Protein AF-A0A1Y2FC91-F1 (afdb_monomer_lite)

InterPro domains:
  IPR007533 Cytochrome c oxidase assembly protein CtaG/Cox11 [MF_00155] (1-177)
  IPR007533 Cytochrome c oxidase assembly protein CtaG/Cox11 [PF04442] (18-171)
  IPR007533 Cytochrome c oxidase assembly protein CtaG/Cox11 [PIRSF005413] (5-182)
  IPR023471 Cytochrome c oxidase assembly protein CtaG/Cox11, domain superfamily [G3DSA:2.60.370.10] (48-184)
  IPR023471 Cytochrome c oxidase assembly protein CtaG/Cox11, domain superfamily [SSF110111] (53-174)

Foldseek 3Di:
DVVVVVVVVVVVVCVVVVVVVVVVVCLCPVPPLRANPDPVLPDLVQLDFDDCVQWPKAKEAEAEAEDPVAQKDKAWPDGIDIGGRSHKDKTKIKIWRAAQAKFKKAKDKGKPPSVQSHQKDFPDDPHGDTDIDGHGDMDMDMTMIGGGSCCSVDPVSPPRRYMYMYMYMDTFDADPVRHTPPPDDDDPD

Structure (mmCIF, N/CA/C/O backbone):
data_AF-A0A1Y2FC91-F1
#
_entry.id   AF-A0A1Y2FC91-F1
#
loop_
_atom_site.group_PDB
_atom_site.id
_atom_site.type_symbol
_atom_site.label_atom_id
_atom_site.label_alt_id
_atom_site.label_comp_id
_atom_site.label_asym_id
_atom_site.label_entity_id
_atom_site.label_seq_id
_atom_site.pdbx_PDB_ins_code
_atom_site.Cartn_x
_atom_site.Cartn_y
_atom_site.Cartn_z
_atom_site.occupancy
_atom_site.B_iso_or_equiv
_atom_site.auth_seq_id
_atom_site.auth_comp_id
_atom_site.auth_asym_id
_atom_site.auth_atom_id
_atom_site.pdbx_PDB_model_num
ATOM 1 N N . MET A 1 1 ? -20.341 46.648 -23.276 1.00 61.53 1 MET A N 1
ATOM 2 C CA . MET A 1 1 ? -19.274 45.617 -23.318 1.00 61.53 1 MET A CA 1
ATOM 3 C C . MET A 1 1 ? -18.736 45.252 -21.931 1.00 61.53 1 MET A C 1
ATOM 5 O O . MET A 1 1 ? -18.643 44.064 -21.655 1.00 61.53 1 MET A O 1
ATOM 9 N N . ALA A 1 2 ? -18.484 46.212 -21.029 1.00 68.88 2 ALA A N 1
ATOM 10 C CA . ALA A 1 2 ? -17.893 45.967 -19.700 1.00 68.88 2 ALA A CA 1
ATOM 11 C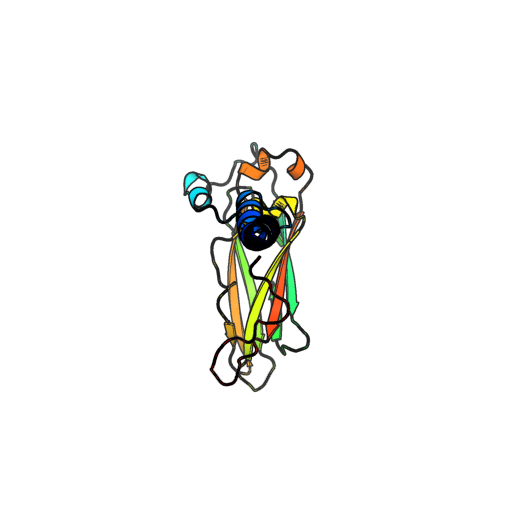 C . ALA A 1 2 ? -18.598 44.899 -18.827 1.00 68.88 2 ALA A C 1
ATOM 13 O O . ALA A 1 2 ? -17.933 44.037 -18.267 1.00 68.88 2 ALA A O 1
ATOM 14 N N . ARG A 1 3 ? -19.940 44.881 -18.768 1.00 73.00 3 ARG A N 1
ATOM 15 C CA . ARG A 1 3 ? -20.698 43.866 -17.999 1.00 73.00 3 ARG A CA 1
ATOM 16 C C . ARG A 1 3 ? -20.488 42.428 -18.487 1.00 73.00 3 ARG A C 1
ATOM 18 O O . ARG A 1 3 ? -20.422 41.519 -17.672 1.00 73.00 3 ARG A O 1
ATOM 25 N N . LYS A 1 4 ? -20.375 42.220 -19.805 1.00 75.00 4 LYS A N 1
ATOM 26 C CA . LYS A 1 4 ? -20.148 40.885 -20.386 1.00 75.00 4 LYS A CA 1
ATOM 27 C C . LYS A 1 4 ? -18.708 40.420 -20.160 1.00 75.00 4 LYS A C 1
ATOM 29 O O . LYS A 1 4 ? -18.497 39.255 -19.855 1.00 75.00 4 LYS A O 1
ATOM 34 N N . ALA A 1 5 ? -17.743 41.339 -20.239 1.00 78.81 5 ALA A N 1
ATOM 35 C CA . ALA A 1 5 ? -16.346 41.051 -19.925 1.00 78.81 5 ALA A CA 1
ATOM 36 C C . ALA A 1 5 ? -16.153 40.680 -18.443 1.00 78.81 5 ALA A C 1
ATOM 38 O O . ALA A 1 5 ? -15.493 39.691 -18.150 1.00 78.81 5 ALA A O 1
ATOM 39 N N . ALA A 1 6 ? -16.794 41.401 -17.516 1.00 83.06 6 ALA A N 1
ATOM 40 C CA . ALA A 1 6 ? -16.750 41.077 -16.088 1.00 83.06 6 ALA A CA 1
ATOM 41 C C . ALA A 1 6 ? -17.365 39.701 -15.771 1.00 83.06 6 ALA A C 1
ATOM 43 O O . ALA A 1 6 ? -16.802 38.948 -14.982 1.00 83.06 6 ALA A O 1
ATOM 44 N N . LEU A 1 7 ? -18.479 39.349 -16.423 1.00 88.12 7 LEU A N 1
ATOM 45 C CA . LEU A 1 7 ? -19.099 38.026 -16.292 1.00 88.12 7 LEU A CA 1
ATOM 46 C C . LEU A 1 7 ? -18.173 36.911 -16.789 1.00 88.12 7 LEU A C 1
ATOM 48 O O . LEU A 1 7 ? -17.986 35.931 -16.079 1.00 88.12 7 LEU A O 1
ATOM 52 N N . LEU A 1 8 ? -17.551 37.093 -17.958 1.00 87.25 8 LEU A N 1
ATOM 53 C CA . LEU A 1 8 ? -16.619 36.119 -18.533 1.00 87.25 8 LEU A CA 1
ATOM 54 C C . LEU A 1 8 ? -15.385 35.914 -17.648 1.00 87.25 8 LEU A C 1
ATOM 56 O O . LEU A 1 8 ? -15.018 34.774 -17.365 1.00 87.25 8 LEU A O 1
ATOM 60 N N . ILE A 1 9 ? -14.782 37.006 -17.167 1.00 87.31 9 ILE A N 1
ATOM 61 C CA . ILE A 1 9 ? -13.626 36.959 -16.262 1.00 87.31 9 ILE A CA 1
ATOM 62 C C . ILE A 1 9 ? -14.013 36.298 -14.932 1.00 87.31 9 ILE A C 1
ATOM 64 O O . ILE A 1 9 ? -13.257 35.474 -14.424 1.00 87.31 9 ILE A O 1
ATOM 68 N N . GLY A 1 10 ? -15.203 36.592 -14.399 1.00 87.31 10 GLY A N 1
ATOM 69 C CA . GLY A 1 10 ? -15.717 35.966 -13.180 1.00 87.31 10 GLY A CA 1
ATOM 70 C C . GLY A 1 10 ? -15.908 34.455 -13.323 1.00 87.31 10 GLY A C 1
ATOM 71 O O . GLY A 1 10 ? -15.443 33.696 -12.475 1.00 87.31 10 GLY A O 1
ATOM 72 N N . THR A 1 11 ? -16.522 33.996 -14.418 1.00 88.44 11 THR A N 1
ATOM 73 C CA . THR A 1 11 ? -16.702 32.557 -14.674 1.00 88.44 11 THR A CA 1
ATOM 74 C C . THR A 1 11 ? -15.377 31.834 -14.915 1.00 88.44 11 THR A C 1
ATOM 76 O O . THR A 1 11 ? -15.183 30.739 -14.392 1.00 88.44 11 THR A O 1
ATOM 79 N N . LEU A 1 12 ? -14.434 32.459 -15.631 1.00 87.31 12 LEU A N 1
ATOM 80 C CA . LEU A 1 12 ? -13.095 31.901 -15.850 1.00 87.31 12 LEU A CA 1
ATOM 81 C C . LEU A 1 12 ? -12.314 31.800 -14.534 1.00 87.31 12 LEU A C 1
ATOM 83 O O . LEU A 1 12 ? -11.776 30.738 -14.224 1.00 87.31 12 LEU A O 1
ATOM 87 N N . GLY A 1 13 ? -12.332 32.856 -13.717 1.00 87.56 13 GLY A N 1
ATOM 88 C CA . GLY A 1 13 ? -11.703 32.857 -12.396 1.00 87.56 13 GLY A CA 1
ATOM 89 C C . GLY A 1 13 ? -12.287 31.793 -11.464 1.00 87.56 13 GLY A C 1
ATOM 90 O O . GLY A 1 13 ? -11.539 31.066 -10.816 1.00 87.56 13 GLY A O 1
ATOM 91 N N . MET A 1 14 ? -13.614 31.634 -11.451 1.00 88.62 14 MET A N 1
ATOM 92 C CA . MET A 1 14 ? -14.283 30.623 -10.628 1.00 88.62 14 MET A CA 1
ATOM 93 C C . MET A 1 14 ? -13.979 29.195 -11.104 1.00 88.62 14 MET A C 1
ATOM 95 O O . MET A 1 14 ? -13.721 28.325 -10.277 1.00 88.62 14 MET A O 1
ATOM 99 N N . SER A 1 15 ? -13.928 28.955 -12.418 1.00 87.25 15 SER A N 1
ATOM 100 C CA . SER A 1 15 ? -13.570 27.638 -12.965 1.00 87.25 15 SER A CA 1
ATOM 101 C C . SER A 1 15 ? -12.124 27.237 -12.648 1.00 87.25 15 SER A C 1
ATOM 103 O O . SER A 1 15 ? -11.867 26.087 -12.297 1.00 87.25 15 SER A O 1
ATOM 105 N N . TYR A 1 16 ? -11.192 28.196 -12.671 1.00 88.00 16 TYR A N 1
ATOM 106 C CA . TYR A 1 16 ? -9.798 27.959 -12.299 1.00 88.00 16 TYR A CA 1
ATOM 107 C C . TYR A 1 16 ? -9.630 27.731 -10.788 1.00 88.00 16 TYR A C 1
ATOM 109 O O . TYR A 1 16 ? -8.833 26.891 -10.375 1.00 88.00 16 TYR A O 1
ATOM 117 N N . ALA A 1 17 ? -10.409 28.431 -9.955 1.00 87.44 17 ALA A N 1
ATOM 118 C CA . ALA A 1 17 ? -10.372 28.298 -8.497 1.00 87.44 17 ALA A CA 1
ATOM 119 C C . ALA A 1 17 ? -11.097 27.048 -7.959 1.00 87.44 17 ALA A C 1
ATOM 121 O O . ALA A 1 17 ? -10.755 26.561 -6.880 1.00 87.44 17 ALA A O 1
ATOM 122 N N . ALA A 1 18 ? -12.064 26.496 -8.697 1.00 88.75 18 ALA A N 1
ATOM 123 C CA . ALA A 1 18 ? -12.808 25.305 -8.284 1.00 88.75 18 ALA A CA 1
ATOM 124 C C . ALA A 1 18 ? -11.897 24.081 -8.106 1.00 88.75 18 ALA A C 1
ATOM 126 O O . ALA A 1 18 ? -12.052 23.317 -7.155 1.00 88.75 18 ALA A O 1
ATOM 127 N N . VAL A 1 19 ? -10.902 23.928 -8.984 1.00 84.38 19 VAL A N 1
ATOM 128 C CA . VAL A 1 19 ? -9.958 22.806 -8.954 1.00 84.38 19 VAL A CA 1
ATOM 129 C C . VAL A 1 19 ? -9.143 22.763 -7.648 1.00 84.38 19 VAL A C 1
ATOM 131 O O . VAL A 1 19 ? -9.252 21.766 -6.938 1.00 84.38 19 VAL A O 1
ATOM 134 N N . PRO A 1 20 ? -8.352 23.786 -7.259 1.00 82.62 20 PRO A N 1
ATOM 135 C CA . PRO A 1 20 ? -7.584 23.746 -6.011 1.00 82.62 20 PRO A CA 1
ATOM 136 C C . PRO A 1 20 ? -8.472 23.660 -4.763 1.00 82.62 20 PRO A C 1
ATOM 138 O O . PRO A 1 20 ? -8.085 23.012 -3.793 1.00 82.62 20 PRO A O 1
ATOM 141 N N . MET A 1 21 ? -9.673 24.244 -4.793 1.00 84.31 21 MET A N 1
ATOM 142 C CA . MET A 1 21 ? -10.615 24.173 -3.674 1.00 84.31 21 MET A CA 1
ATOM 143 C C . MET A 1 21 ? -11.168 22.750 -3.484 1.00 84.31 21 MET A C 1
ATOM 145 O O . MET A 1 21 ? -11.191 22.245 -2.363 1.00 84.31 21 MET A O 1
ATOM 149 N N . TYR A 1 22 ? -11.516 22.059 -4.575 1.00 78.69 22 TYR A N 1
ATOM 150 C CA . TYR A 1 22 ? -11.914 20.649 -4.536 1.00 78.69 22 TYR A CA 1
ATOM 151 C C . TYR A 1 22 ? -10.768 19.743 -4.062 1.00 78.69 22 TYR A C 1
ATOM 153 O O . TYR A 1 22 ? -10.986 18.839 -3.259 1.00 78.69 22 TYR A O 1
ATOM 161 N N . LYS A 1 23 ? -9.525 20.021 -4.484 1.00 71.50 23 LYS A N 1
ATOM 162 C CA . LYS A 1 23 ? -8.335 19.291 -4.004 1.00 71.50 23 LYS A CA 1
ATOM 163 C C . LYS A 1 23 ? -8.127 19.438 -2.503 1.00 71.50 23 LYS A C 1
ATOM 165 O O . LYS A 1 23 ? -7.846 18.449 -1.834 1.00 71.50 23 LYS A O 1
ATOM 170 N N . ALA A 1 24 ? -8.242 20.660 -1.986 1.00 79.19 24 ALA A N 1
ATOM 171 C CA . ALA A 1 24 ? -8.109 20.922 -0.559 1.00 79.19 24 ALA A CA 1
ATOM 172 C C . ALA A 1 24 ? -9.177 20.162 0.233 1.00 79.19 24 ALA A C 1
ATOM 174 O O . ALA A 1 24 ? -8.858 19.539 1.237 1.00 79.19 24 ALA A O 1
ATOM 175 N N . TYR A 1 25 ? -10.412 20.135 -0.272 1.00 78.31 25 TYR A N 1
ATOM 176 C CA . TYR A 1 25 ? -11.496 19.362 0.325 1.00 78.31 25 TYR A CA 1
ATOM 177 C C . TYR A 1 25 ? -11.233 17.847 0.303 1.00 78.31 25 TYR A C 1
ATOM 179 O O . TYR A 1 25 ? -11.407 17.186 1.323 1.00 78.31 25 TYR A O 1
ATOM 187 N N . CYS A 1 26 ? -10.771 17.278 -0.817 1.00 73.94 26 CYS A N 1
ATOM 188 C CA . CYS A 1 26 ? -10.508 15.834 -0.907 1.00 73.94 26 CYS A CA 1
ATOM 189 C C . CYS A 1 26 ? -9.346 15.399 -0.007 1.00 73.94 26 CYS A C 1
ATOM 191 O O . CYS A 1 26 ? -9.437 14.366 0.646 1.00 73.94 26 CYS A O 1
ATOM 193 N N . ARG A 1 27 ? -8.285 16.212 0.091 1.00 68.06 27 ARG A N 1
ATOM 194 C CA . ARG A 1 27 ? -7.129 15.921 0.955 1.00 68.06 27 ARG A CA 1
ATOM 195 C C . ARG A 1 27 ? -7.457 15.977 2.442 1.00 68.06 27 ARG A C 1
ATOM 197 O O . ARG A 1 27 ? -6.839 15.247 3.203 1.00 68.06 27 ARG A O 1
ATOM 204 N N . THR A 1 28 ? -8.390 16.829 2.864 1.00 71.69 28 THR A N 1
ATOM 205 C CA . THR A 1 28 ? -8.781 16.931 4.280 1.00 71.69 28 THR A CA 1
ATOM 206 C C . THR A 1 28 ? -9.825 15.895 4.675 1.00 71.69 28 THR A C 1
ATOM 208 O O . THR A 1 28 ? -9.792 15.390 5.792 1.00 71.69 28 THR A O 1
ATOM 211 N N . THR A 1 29 ? -10.753 15.565 3.774 1.00 69.69 29 THR A N 1
ATOM 212 C CA . THR A 1 29 ? -11.881 14.662 4.070 1.00 69.69 29 THR A CA 1
ATOM 213 C C . THR A 1 29 ? -11.635 13.205 3.689 1.00 69.69 29 THR A C 1
ATOM 215 O O . THR A 1 29 ? -12.353 12.327 4.159 1.00 69.69 29 THR A O 1
ATOM 218 N N . GLY A 1 30 ? -10.655 12.936 2.826 1.00 66.00 30 GLY A N 1
ATOM 219 C CA . GLY A 1 30 ? -10.412 11.611 2.258 1.00 66.00 30 GLY A CA 1
ATOM 220 C C . GLY A 1 30 ? -11.469 11.159 1.243 1.00 66.00 30 GLY A C 1
ATOM 221 O O . GLY A 1 30 ? -11.637 9.965 0.985 1.00 66.00 30 GLY A O 1
ATOM 222 N N . PHE A 1 31 ? -12.226 12.105 0.680 1.00 69.56 31 PHE A N 1
ATOM 223 C CA . PHE A 1 31 ? -13.271 11.830 -0.302 1.00 69.56 31 PHE A CA 1
ATOM 224 C C . PHE A 1 31 ? -12.685 11.196 -1.575 1.00 69.56 31 PHE A C 1
ATOM 226 O O . PHE A 1 31 ? -11.764 11.744 -2.178 1.00 69.56 31 PHE A O 1
ATOM 233 N N . GLY A 1 32 ? -13.230 10.047 -1.990 1.00 65.31 32 GLY A N 1
ATOM 234 C CA . GLY A 1 32 ? -12.767 9.308 -3.173 1.00 65.31 32 GLY A CA 1
ATOM 235 C C . GLY A 1 32 ? -11.569 8.379 -2.940 1.00 65.31 32 GLY A C 1
ATOM 236 O O . GLY A 1 32 ? -10.984 7.915 -3.912 1.00 65.31 32 GLY A O 1
ATOM 237 N N . GLY A 1 33 ? -11.201 8.103 -1.683 1.00 54.47 33 GLY A N 1
ATOM 238 C CA . GLY A 1 33 ? -10.117 7.171 -1.347 1.00 54.47 33 GLY A CA 1
ATOM 239 C C . GLY A 1 33 ? -8.721 7.804 -1.285 1.00 54.47 33 GLY A C 1
ATOM 240 O O . GLY A 1 33 ? -7.752 7.092 -1.028 1.00 54.47 33 GLY A O 1
ATOM 241 N N . THR A 1 34 ? -8.602 9.125 -1.473 1.00 63.00 34 THR A N 1
ATOM 242 C CA . THR A 1 34 ? -7.348 9.866 -1.260 1.00 63.00 34 THR A CA 1
ATOM 243 C C . THR A 1 34 ? -6.984 9.862 0.235 1.00 63.00 34 THR A C 1
ATOM 245 O O . THR A 1 34 ? -7.787 10.314 1.049 1.00 63.00 34 THR A O 1
ATOM 248 N N . PRO A 1 35 ? -5.794 9.388 0.644 1.00 54.03 35 PRO A N 1
ATOM 249 C CA . PRO A 1 35 ? -5.383 9.395 2.047 1.00 54.03 35 PRO A CA 1
ATOM 250 C C . PRO A 1 35 ? -5.216 10.821 2.587 1.00 54.03 35 PRO A C 1
ATOM 252 O O . PRO A 1 35 ? -4.655 11.692 1.918 1.00 54.03 35 PRO A O 1
ATOM 255 N N . VAL A 1 36 ? -5.664 11.055 3.820 1.00 60.84 36 VAL A N 1
ATOM 256 C CA . VAL A 1 36 ? -5.506 12.348 4.496 1.00 60.84 36 VAL A CA 1
ATOM 257 C C . VAL A 1 36 ? -4.043 12.514 4.913 1.00 60.84 36 VAL A C 1
ATOM 259 O O . VAL A 1 36 ? -3.547 11.779 5.763 1.00 60.84 36 VAL A O 1
ATOM 262 N N . THR A 1 37 ? -3.335 13.479 4.326 1.00 56.34 37 THR A N 1
ATOM 263 C CA . THR A 1 37 ? -1.921 13.767 4.629 1.00 56.34 37 THR A CA 1
ATOM 264 C C . THR A 1 37 ? -1.792 14.729 5.811 1.00 56.34 37 THR A C 1
ATOM 266 O O . THR A 1 37 ? -1.254 15.827 5.656 1.00 56.34 37 THR A O 1
ATOM 269 N N . ASP A 1 38 ? -2.340 14.360 6.968 1.00 58.12 38 ASP A N 1
ATOM 270 C CA . ASP A 1 38 ? -2.229 15.172 8.183 1.00 58.12 38 ASP A CA 1
ATOM 271 C C . ASP A 1 38 ? -1.010 14.742 9.007 1.00 58.12 38 ASP A C 1
ATOM 273 O O . ASP A 1 38 ? -0.883 13.577 9.391 1.00 58.12 38 ASP A O 1
ATOM 277 N N . ALA A 1 39 ? -0.090 15.673 9.261 1.00 54.31 39 ALA A N 1
ATOM 278 C CA . ALA A 1 39 ? 1.160 15.394 9.969 1.00 54.31 39 ALA A CA 1
ATOM 279 C C . ALA A 1 39 ? 0.933 15.060 11.457 1.00 54.31 39 ALA A C 1
ATOM 281 O O . ALA A 1 39 ? 1.761 14.385 12.067 1.00 54.31 39 ALA A O 1
ATOM 282 N N . GLU A 1 40 ? -0.204 15.469 12.031 1.00 53.53 40 GLU A N 1
ATOM 283 C CA . GLU A 1 40 ? -0.564 15.206 13.433 1.00 53.53 40 GLU A CA 1
ATOM 284 C C . GLU A 1 40 ? -0.901 13.729 13.716 1.00 53.53 40 GLU A C 1
ATOM 286 O O . GLU A 1 40 ? -0.839 13.284 14.866 1.00 53.53 40 GLU A O 1
ATOM 291 N N . ARG A 1 41 ? -1.177 12.925 12.677 1.00 51.28 41 ARG A N 1
ATOM 292 C CA . ARG A 1 41 ? -1.404 11.476 12.819 1.00 51.28 41 ARG A CA 1
ATOM 293 C C . ARG A 1 41 ? -0.134 10.661 13.072 1.00 51.28 41 ARG A C 1
ATOM 295 O O . ARG A 1 41 ? -0.233 9.514 13.497 1.00 51.28 41 ARG A O 1
ATOM 302 N N . PHE A 1 42 ? 1.052 11.232 12.859 1.00 51.75 42 PHE A N 1
ATOM 303 C CA . PHE A 1 42 ? 2.339 10.565 13.102 1.00 51.75 42 PHE A CA 1
ATOM 304 C C . PHE A 1 42 ? 2.907 10.868 14.500 1.00 51.75 42 PHE A C 1
ATOM 306 O O . PHE A 1 42 ? 4.118 11.012 14.671 1.00 51.75 42 PHE A O 1
ATOM 313 N N . THR A 1 43 ? 2.044 10.995 15.509 1.00 57.62 43 THR A N 1
ATOM 314 C CA . THR A 1 43 ? 2.455 11.207 16.903 1.00 57.62 43 THR A CA 1
ATOM 315 C C . THR A 1 43 ? 2.714 9.868 17.614 1.00 57.62 43 THR A C 1
ATOM 317 O O . THR A 1 43 ? 1.985 8.901 17.376 1.00 57.62 43 THR A O 1
ATOM 320 N N . PRO A 1 44 ? 3.731 9.772 18.496 1.00 54.06 44 PRO A N 1
ATOM 321 C CA . PRO A 1 44 ? 4.063 8.530 19.208 1.00 54.06 44 PRO A CA 1
ATOM 322 C C . PRO A 1 44 ? 2.891 7.931 19.997 1.00 54.06 44 PRO A C 1
ATOM 324 O O . PRO A 1 44 ? 2.776 6.713 20.093 1.00 54.06 44 PRO A O 1
ATOM 327 N N .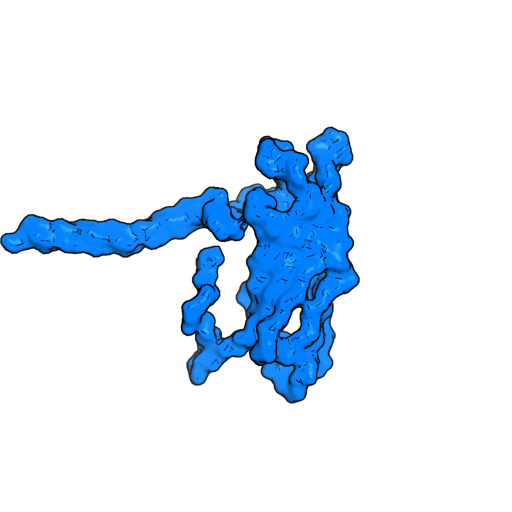 ASP A 1 45 ? 1.991 8.780 20.499 1.00 59.22 45 ASP A N 1
ATOM 328 C CA . ASP A 1 45 ? 0.816 8.380 21.281 1.00 59.22 45 ASP A CA 1
ATOM 329 C C . ASP A 1 45 ? -0.224 7.593 20.466 1.00 59.22 45 ASP A C 1
ATOM 331 O O . ASP A 1 45 ? -1.072 6.919 21.045 1.00 59.22 45 ASP A O 1
ATOM 335 N N . ARG A 1 46 ? -0.168 7.662 19.128 1.00 56.44 46 ARG A N 1
ATOM 336 C CA . ARG A 1 46 ? -1.038 6.897 18.217 1.00 56.44 46 ARG A CA 1
ATOM 337 C C . ARG A 1 46 ? -0.402 5.606 17.696 1.00 56.44 46 ARG A C 1
ATOM 339 O O . ARG A 1 46 ? -1.083 4.815 17.049 1.00 56.44 46 ARG A O 1
ATOM 346 N N . MET A 1 47 ? 0.881 5.381 17.988 1.00 56.09 47 MET A N 1
ATOM 347 C CA . MET A 1 47 ? 1.634 4.167 17.631 1.00 56.09 47 MET A CA 1
ATOM 348 C C . MET A 1 47 ? 1.731 3.172 18.800 1.00 56.09 47 MET A C 1
ATOM 350 O O . MET A 1 47 ? 2.658 2.363 18.877 1.00 56.09 47 MET A O 1
ATOM 354 N N . THR A 1 48 ? 0.790 3.244 19.736 1.00 61.41 48 THR A N 1
ATOM 355 C CA . THR A 1 48 ? 0.608 2.284 20.823 1.00 61.41 48 THR A CA 1
ATOM 356 C C . THR A 1 48 ? -0.594 1.408 20.516 1.00 61.41 48 THR A C 1
ATOM 358 O O . THR A 1 48 ? -1.706 1.893 20.316 1.00 61.41 48 THR A O 1
ATOM 361 N N . ALA A 1 49 ? -0.373 0.093 20.490 1.00 60.19 49 ALA A N 1
ATOM 362 C CA . ALA A 1 49 ? -1.445 -0.866 20.277 1.00 60.19 49 ALA A CA 1
ATOM 363 C C . ALA A 1 49 ? -2.529 -0.704 21.353 1.00 60.19 49 ALA A C 1
ATOM 365 O O . ALA A 1 49 ? -2.236 -0.736 22.554 1.00 60.19 49 ALA A O 1
ATOM 366 N N . LEU A 1 50 ? -3.782 -0.560 20.920 1.00 70.81 50 LEU A N 1
ATOM 367 C CA . LEU A 1 50 ? -4.927 -0.650 21.818 1.00 70.81 50 LEU A CA 1
ATOM 368 C C . LEU A 1 50 ? -4.993 -2.059 22.419 1.00 70.81 50 LEU A C 1
ATOM 370 O O . LEU A 1 50 ? -4.632 -3.045 21.776 1.00 70.81 50 LEU A O 1
ATOM 374 N N . SER A 1 51 ? -5.471 -2.174 23.659 1.00 68.88 51 SER A N 1
ATOM 375 C CA . SER A 1 51 ? -5.680 -3.494 24.261 1.00 68.88 51 SER A CA 1
ATOM 376 C C . SER A 1 51 ? -6.790 -4.265 23.532 1.00 68.88 51 SER A C 1
ATOM 378 O O . SER A 1 51 ? -7.711 -3.670 22.971 1.00 68.88 51 SER A O 1
ATOM 380 N N . GLU A 1 52 ? -6.768 -5.601 23.598 1.00 66.62 52 GLU A N 1
ATOM 381 C CA . GLU A 1 52 ? -7.812 -6.455 22.993 1.00 66.62 52 GLU A CA 1
ATOM 382 C C . GLU A 1 52 ? -9.226 -6.196 23.554 1.00 66.62 52 GLU A C 1
ATOM 384 O O . GLU A 1 52 ? -10.221 -6.593 22.955 1.00 66.62 52 GLU A O 1
ATOM 389 N N . GLN A 1 53 ? -9.332 -5.523 24.704 1.00 65.31 53 GLN A N 1
ATOM 390 C CA . GLN A 1 53 ? -10.605 -5.094 25.291 1.00 65.31 53 GLN A CA 1
ATOM 391 C C . GLN A 1 53 ? -11.149 -3.811 24.647 1.00 65.31 53 GLN A C 1
ATOM 393 O O . GLN A 1 53 ? -12.348 -3.554 24.710 1.00 65.31 53 GLN A O 1
ATOM 398 N N . GLN A 1 54 ? -10.269 -2.999 24.057 1.00 71.88 54 GLN A N 1
ATOM 399 C CA . GLN A 1 54 ? -10.594 -1.707 23.454 1.00 71.88 54 GLN A CA 1
ATOM 400 C C . GLN A 1 54 ? -10.815 -1.814 21.945 1.00 71.88 54 GLN A C 1
ATOM 402 O O . GLN A 1 54 ? -11.547 -1.003 21.388 1.00 71.88 54 GLN A O 1
ATOM 407 N N . ALA A 1 55 ? -10.207 -2.798 21.280 1.00 77.19 55 ALA A N 1
ATOM 408 C CA . ALA A 1 55 ? -10.263 -2.916 19.832 1.00 77.19 55 ALA A CA 1
ATOM 409 C C . ALA A 1 55 ? -10.256 -4.369 19.351 1.00 77.19 55 ALA A C 1
ATOM 411 O O . ALA A 1 55 ? -9.605 -5.240 19.928 1.00 77.19 55 ALA A O 1
ATOM 412 N N . LYS A 1 56 ? -10.943 -4.617 18.231 1.00 85.38 56 LYS A N 1
ATOM 413 C CA . LYS A 1 56 ? -10.873 -5.897 17.521 1.00 85.38 56 LYS A CA 1
ATOM 414 C C . LYS A 1 56 ? -9.615 -5.964 16.656 1.00 85.38 56 LYS A C 1
ATOM 416 O O . LYS A 1 56 ? -9.168 -4.964 16.098 1.00 85.38 56 LYS A O 1
ATOM 421 N N . ARG A 1 57 ? -9.083 -7.173 16.497 1.00 88.00 57 ARG A N 1
ATOM 422 C CA . ARG A 1 57 ? -8.015 -7.463 15.538 1.00 88.00 57 ARG A CA 1
ATOM 423 C C . ARG A 1 57 ? -8.527 -7.304 14.106 1.00 88.00 57 ARG A C 1
ATOM 425 O O . ARG A 1 57 ? -9.538 -7.904 13.750 1.00 88.00 57 ARG A O 1
ATOM 432 N N . ILE A 1 58 ? -7.797 -6.557 13.285 1.00 90.62 58 ILE A N 1
ATOM 433 C CA . ILE A 1 58 ? -8.105 -6.347 11.870 1.00 90.62 58 ILE A CA 1
ATOM 434 C C . ILE A 1 58 ? -7.142 -7.181 11.029 1.00 90.62 58 ILE A C 1
ATOM 436 O O . ILE A 1 58 ? -5.927 -7.182 11.243 1.00 90.62 58 ILE A O 1
ATOM 440 N N . ARG A 1 59 ? -7.688 -7.910 10.057 1.00 93.88 59 ARG A N 1
ATOM 441 C CA . ARG A 1 59 ? -6.905 -8.685 9.100 1.00 93.88 59 ARG A CA 1
ATOM 442 C C . ARG A 1 59 ? -6.523 -7.807 7.921 1.00 93.88 59 ARG A C 1
ATOM 444 O O . ARG A 1 59 ? -7.392 -7.295 7.225 1.00 93.88 59 ARG A O 1
ATOM 451 N N . VAL A 1 60 ? -5.231 -7.705 7.650 1.00 92.50 60 VAL A N 1
ATOM 452 C CA . VAL A 1 60 ? -4.695 -7.032 6.469 1.00 92.50 60 VAL A CA 1
ATOM 453 C C . VAL A 1 60 ? -4.229 -8.088 5.476 1.00 92.50 60 VAL A C 1
ATOM 455 O O . VAL A 1 60 ? -3.372 -8.907 5.801 1.00 92.50 60 VAL A O 1
ATOM 458 N N . THR A 1 61 ? -4.814 -8.097 4.281 1.00 93.75 61 THR A N 1
ATOM 459 C CA . THR A 1 61 ? -4.432 -8.970 3.163 1.00 93.75 61 THR A CA 1
ATOM 460 C C . THR A 1 61 ? -3.608 -8.189 2.157 1.00 93.75 61 THR A C 1
ATOM 462 O O . THR A 1 61 ? -3.922 -7.042 1.847 1.00 93.75 61 THR A O 1
ATOM 465 N N . PHE A 1 62 ? -2.572 -8.826 1.630 1.00 92.56 62 PHE A N 1
ATOM 466 C CA . PHE A 1 62 ? -1.644 -8.226 0.685 1.00 92.56 62 PHE A CA 1
ATOM 467 C C . PHE A 1 62 ? -1.837 -8.827 -0.695 1.00 92.56 62 PHE A C 1
ATOM 469 O O . PHE A 1 62 ? -1.789 -10.049 -0.865 1.00 92.56 62 PHE A O 1
ATOM 476 N N . THR A 1 63 ? -2.033 -7.968 -1.687 1.00 92.12 63 THR A N 1
ATOM 477 C CA . THR A 1 63 ? -2.113 -8.379 -3.087 1.00 92.12 63 THR A CA 1
ATOM 478 C C . THR A 1 63 ? -1.108 -7.593 -3.916 1.00 92.12 63 THR A C 1
ATOM 480 O O . THR A 1 63 ? -0.744 -6.457 -3.603 1.00 92.12 63 THR A O 1
ATOM 483 N N . SER A 1 64 ? -0.628 -8.231 -4.977 1.00 90.44 64 SER A N 1
ATOM 484 C CA . SER A 1 64 ? 0.323 -7.642 -5.905 1.00 90.44 64 SER A CA 1
ATOM 485 C C . SER A 1 64 ? -0.121 -7.861 -7.341 1.00 90.44 64 SER A C 1
ATOM 487 O O . SER A 1 64 ? -0.616 -8.928 -7.706 1.00 90.44 64 SER A O 1
ATOM 489 N N . GLN A 1 65 ? 0.087 -6.839 -8.158 1.00 90.25 65 GLN A N 1
ATOM 490 C CA . GLN A 1 65 ? -0.137 -6.848 -9.592 1.00 90.25 65 GLN A CA 1
ATOM 491 C C . GLN A 1 65 ? 1.039 -6.160 -10.289 1.00 90.25 65 GLN A C 1
ATOM 493 O O . GLN A 1 65 ? 1.695 -5.273 -9.739 1.00 90.25 65 GLN A O 1
ATOM 498 N N . VAL A 1 66 ? 1.312 -6.585 -11.516 1.00 89.38 66 VAL A N 1
ATOM 499 C CA . VAL A 1 66 ? 2.309 -5.983 -12.404 1.00 89.38 66 VAL A CA 1
ATOM 500 C C . VAL A 1 66 ? 1.648 -5.751 -13.753 1.00 89.38 66 VAL A C 1
ATOM 502 O O . VAL A 1 66 ? 0.850 -6.573 -14.197 1.00 89.38 66 VAL A O 1
ATOM 505 N N . SER A 1 67 ? 1.948 -4.629 -14.401 1.00 86.88 67 SER A N 1
ATOM 506 C CA . SER A 1 67 ? 1.490 -4.390 -15.770 1.00 86.88 67 SER A CA 1
ATOM 507 C C . SER A 1 67 ? 2.189 -5.345 -16.742 1.00 86.88 67 SER A C 1
ATOM 509 O O . SER A 1 67 ? 3.389 -5.564 -16.598 1.00 86.88 67 SER A O 1
ATOM 511 N N . ASP A 1 68 ? 1.509 -5.793 -17.799 1.00 82.06 68 ASP A N 1
ATOM 512 C CA . ASP A 1 68 ? 2.103 -6.673 -18.826 1.00 82.06 68 ASP A CA 1
ATOM 513 C C . ASP A 1 68 ? 3.335 -6.059 -19.516 1.00 82.06 68 ASP A C 1
ATOM 515 O O . ASP A 1 68 ? 4.219 -6.757 -20.008 1.00 82.06 68 ASP A O 1
ATOM 519 N N . SER A 1 69 ? 3.422 -4.726 -19.533 1.00 81.44 69 SER A N 1
ATOM 520 C CA . SER A 1 69 ? 4.569 -3.988 -20.075 1.00 81.44 69 SER A CA 1
ATOM 521 C C . SER A 1 69 ? 5.835 -4.064 -19.208 1.00 81.44 69 SER A C 1
ATOM 523 O O . SER A 1 69 ? 6.906 -3.628 -19.640 1.00 81.44 69 SER A O 1
ATOM 525 N N . LEU A 1 70 ? 5.715 -4.595 -17.989 1.00 83.19 70 LEU A N 1
ATOM 526 C CA . LEU A 1 70 ? 6.769 -4.711 -16.998 1.00 83.19 70 LEU A CA 1
ATOM 527 C C . LEU A 1 70 ? 7.073 -6.194 -16.764 1.00 83.19 70 LEU A C 1
ATOM 529 O O . LEU A 1 70 ? 6.287 -6.910 -16.152 1.00 83.19 70 LEU A O 1
ATOM 533 N N . GLN A 1 71 ? 8.238 -6.655 -17.222 1.00 88.12 71 GLN A N 1
ATOM 534 C CA . GLN A 1 71 ? 8.676 -8.050 -17.074 1.00 88.12 71 GLN A CA 1
ATOM 535 C C . GLN A 1 71 ? 9.206 -8.333 -15.663 1.00 88.12 71 GLN A C 1
ATOM 537 O O . GLN A 1 71 ? 10.329 -8.802 -15.477 1.00 88.12 71 GLN A O 1
ATOM 542 N N . TRP A 1 72 ? 8.421 -7.984 -14.651 1.00 90.81 72 TRP A N 1
ATOM 543 C CA . TRP A 1 72 ? 8.752 -8.207 -13.254 1.00 90.81 72 TRP A CA 1
ATOM 544 C C . TRP A 1 72 ? 7.861 -9.281 -12.660 1.00 90.81 72 TRP A C 1
ATOM 546 O O . TRP A 1 72 ? 6.685 -9.405 -12.990 1.00 90.81 72 TRP A O 1
ATOM 556 N N . LYS A 1 73 ? 8.418 -10.027 -11.715 1.00 92.00 73 LYS A N 1
ATOM 557 C CA . LYS A 1 73 ? 7.648 -10.848 -10.793 1.00 92.00 73 LYS A CA 1
ATOM 558 C C . LYS A 1 73 ? 7.582 -10.115 -9.465 1.00 92.00 73 LYS A C 1
ATOM 560 O O . LYS A 1 73 ? 8.608 -9.945 -8.819 1.00 92.00 73 LYS A O 1
ATOM 565 N N . PHE A 1 74 ? 6.387 -9.693 -9.071 1.00 91.25 74 PHE A N 1
ATOM 566 C CA . PHE A 1 74 ? 6.164 -9.001 -7.807 1.00 91.25 74 PHE A CA 1
ATOM 567 C C . PHE A 1 74 ? 5.162 -9.783 -6.964 1.00 91.25 74 PHE A C 1
ATOM 569 O O . PHE A 1 74 ? 4.008 -9.960 -7.364 1.00 91.25 74 PHE A O 1
ATOM 576 N N . THR A 1 75 ? 5.603 -10.292 -5.816 1.00 92.75 75 THR A N 1
ATOM 577 C CA . THR A 1 75 ? 4.784 -11.158 -4.957 1.00 92.75 75 THR A CA 1
ATOM 578 C C . THR A 1 75 ? 4.945 -10.807 -3.484 1.00 92.75 75 THR A C 1
ATOM 580 O O . THR A 1 75 ? 6.079 -10.623 -3.039 1.00 92.75 75 THR A O 1
ATOM 583 N N . PRO A 1 76 ? 3.854 -10.767 -2.700 1.00 92.44 76 PRO A N 1
ATOM 584 C CA . PRO A 1 76 ? 3.961 -10.639 -1.257 1.00 92.44 76 PRO A CA 1
ATOM 585 C C . PRO A 1 76 ? 4.570 -11.915 -0.664 1.00 92.44 76 PRO A C 1
ATOM 587 O O . PRO A 1 76 ? 4.182 -13.025 -1.033 1.00 92.44 76 PRO A O 1
ATOM 590 N N . GLN A 1 77 ? 5.488 -11.761 0.289 1.00 91.69 77 GLN A N 1
ATOM 591 C CA . GLN A 1 77 ? 6.030 -12.880 1.069 1.00 91.69 77 GLN A CA 1
ATOM 592 C C . GLN A 1 77 ? 4.979 -13.441 2.038 1.00 91.69 77 GLN A C 1
ATOM 594 O O . GLN A 1 77 ? 4.907 -14.642 2.288 1.00 91.69 77 GLN A O 1
ATOM 599 N N . GLN A 1 78 ? 4.115 -12.566 2.555 1.00 91.75 78 GLN A N 1
ATOM 600 C CA . GLN A 1 78 ? 3.037 -12.902 3.479 1.00 91.75 78 GLN A CA 1
ATOM 601 C C . GLN A 1 78 ? 1.700 -12.528 2.844 1.00 91.75 78 GLN A C 1
ATOM 603 O O . GLN A 1 78 ? 1.517 -11.397 2.413 1.00 91.75 78 GLN A O 1
ATOM 608 N N . ARG A 1 79 ? 0.739 -13.456 2.796 1.00 91.00 79 ARG A N 1
ATOM 609 C CA . ARG A 1 79 ? -0.588 -13.169 2.213 1.00 91.00 79 ARG A CA 1
ATOM 610 C C . ARG A 1 79 ? -1.476 -12.334 3.124 1.00 91.00 79 ARG A C 1
ATOM 612 O O . ARG A 1 79 ? -2.291 -11.562 2.634 1.00 91.00 79 ARG A O 1
ATOM 619 N N . GLN A 1 80 ? -1.347 -12.522 4.432 1.00 93.25 80 GLN A N 1
ATOM 620 C CA . GLN A 1 80 ? -2.161 -11.833 5.420 1.00 93.25 80 GLN A CA 1
ATOM 621 C C . GLN A 1 80 ? -1.400 -11.669 6.730 1.00 93.25 80 GLN A C 1
ATOM 623 O O . GLN A 1 80 ? -0.620 -12.543 7.112 1.00 93.25 80 GLN A O 1
ATOM 628 N N . VAL A 1 81 ? -1.693 -10.588 7.438 1.00 93.00 81 VAL A N 1
ATOM 629 C CA . VAL A 1 81 ? -1.292 -10.355 8.827 1.00 93.00 81 VAL A CA 1
ATOM 630 C C . VAL A 1 81 ? -2.500 -9.867 9.608 1.00 93.00 81 VAL A C 1
ATOM 632 O O . VAL A 1 81 ? -3.459 -9.355 9.036 1.00 93.00 81 VAL A O 1
ATOM 635 N N . THR A 1 82 ? -2.502 -10.087 10.915 1.00 93.06 82 THR A N 1
ATOM 636 C CA . THR A 1 82 ? -3.583 -9.628 11.788 1.00 93.06 82 THR A CA 1
ATOM 637 C C . THR A 1 82 ? -2.976 -8.723 12.838 1.00 93.06 82 THR A C 1
ATOM 639 O O . THR A 1 82 ? -2.053 -9.150 13.523 1.00 93.06 82 THR A O 1
ATOM 642 N N . VAL A 1 83 ? -3.482 -7.498 12.929 1.00 91.44 83 VAL A N 1
ATOM 643 C CA . VAL A 1 83 ? -2.920 -6.433 13.765 1.00 91.44 83 VAL A CA 1
ATOM 644 C C . VAL A 1 83 ? -4.029 -5.766 14.567 1.00 91.44 83 VAL A C 1
ATOM 646 O O . VAL A 1 83 ? -5.189 -5.737 14.141 1.00 91.44 83 VAL A O 1
ATOM 649 N N . LEU A 1 84 ? -3.691 -5.249 15.738 1.00 90.56 84 LEU A N 1
ATOM 650 C CA . LEU A 1 84 ? -4.561 -4.361 16.498 1.00 90.56 84 LEU A CA 1
ATOM 651 C C . LEU A 1 84 ? -4.425 -2.918 15.985 1.00 90.56 84 LEU A C 1
ATOM 653 O O . LEU A 1 84 ? -3.361 -2.525 15.508 1.00 90.56 84 LEU A O 1
ATOM 657 N N . PRO A 1 85 ? -5.475 -2.090 16.080 1.00 89.00 85 PRO A N 1
ATOM 658 C CA . PRO A 1 85 ? -5.322 -0.654 15.878 1.00 89.00 85 PRO A CA 1
ATOM 659 C C . PRO A 1 85 ? -4.260 -0.070 16.826 1.00 89.00 85 PRO A C 1
ATOM 661 O O . PRO A 1 85 ? -4.205 -0.424 18.005 1.00 89.00 85 PRO A O 1
ATOM 664 N N . GLY A 1 86 ? -3.388 0.780 16.287 1.00 83.94 86 GLY A N 1
ATOM 665 C CA . GLY A 1 86 ? -2.187 1.315 16.933 1.00 83.94 86 GLY A CA 1
ATOM 666 C C . GLY A 1 86 ? -0.970 0.378 16.904 1.00 83.94 86 GLY A C 1
ATOM 667 O O . GLY A 1 86 ? 0.141 0.811 17.203 1.00 83.94 86 GLY A O 1
ATOM 668 N N . GLU A 1 87 ? -1.136 -0.896 16.525 1.00 85.94 87 GLU A N 1
ATOM 669 C CA . GLU A 1 87 ? -0.029 -1.844 16.370 1.00 85.94 87 GLU A CA 1
ATOM 670 C C . GLU A 1 87 ? 0.707 -1.588 15.052 1.00 85.94 87 GLU A C 1
ATOM 672 O O . GLU A 1 87 ? 0.113 -1.535 13.970 1.00 85.94 87 GLU A O 1
ATOM 677 N N . THR A 1 88 ? 2.025 -1.436 15.144 1.00 86.06 88 THR A N 1
ATOM 678 C CA . THR A 1 88 ? 2.880 -1.281 13.970 1.00 86.06 88 THR A CA 1
ATOM 679 C C . THR A 1 88 ? 3.258 -2.646 13.409 1.00 86.06 88 THR A C 1
ATOM 681 O O . THR A 1 88 ? 3.634 -3.557 14.145 1.00 86.06 88 THR A O 1
ATOM 684 N N . ALA A 1 89 ? 3.171 -2.795 12.089 1.00 88.00 89 ALA A N 1
ATOM 685 C CA . ALA A 1 89 ? 3.485 -4.037 11.401 1.00 88.00 89 ALA A CA 1
ATOM 686 C C . ALA A 1 89 ? 4.371 -3.809 10.178 1.00 88.00 89 ALA A C 1
ATOM 688 O O . ALA A 1 89 ? 4.342 -2.767 9.518 1.00 88.00 89 ALA A O 1
ATOM 689 N N . LEU A 1 90 ? 5.163 -4.836 9.876 1.00 88.56 90 LEU A N 1
ATOM 690 C CA . LEU A 1 90 ? 6.069 -4.880 8.741 1.00 88.56 90 LEU A CA 1
ATOM 691 C C . LEU A 1 90 ? 5.693 -6.065 7.853 1.00 88.56 90 LEU A C 1
ATOM 693 O O . LEU A 1 90 ? 5.651 -7.202 8.320 1.00 88.56 90 LEU A O 1
ATOM 697 N N . ALA A 1 91 ? 5.441 -5.794 6.577 1.00 88.88 91 ALA A N 1
ATOM 698 C CA . ALA A 1 91 ? 5.226 -6.808 5.553 1.00 88.88 91 ALA A CA 1
ATOM 699 C C . ALA A 1 91 ? 6.312 -6.702 4.481 1.00 88.88 91 ALA A C 1
ATOM 701 O O . ALA A 1 91 ? 6.815 -5.615 4.209 1.00 88.88 91 ALA A O 1
ATOM 702 N N . PHE A 1 92 ? 6.658 -7.819 3.848 1.00 89.69 92 PHE A N 1
ATOM 703 C CA . PHE A 1 92 ? 7.668 -7.854 2.791 1.00 89.69 92 PHE A CA 1
ATOM 704 C C . PHE A 1 92 ? 7.051 -8.260 1.458 1.00 89.69 92 PHE A C 1
ATOM 706 O O . PHE A 1 92 ? 6.234 -9.183 1.385 1.00 89.69 92 PHE A O 1
ATOM 713 N N . TYR A 1 93 ? 7.493 -7.597 0.398 1.00 89.62 93 TYR A N 1
ATOM 714 C CA . TYR A 1 93 ? 7.256 -8.016 -0.974 1.00 89.62 93 TYR A CA 1
ATOM 715 C C . TYR A 1 93 ? 8.580 -8.323 -1.651 1.00 89.62 93 TYR A C 1
ATOM 717 O O . TYR A 1 93 ? 9.570 -7.652 -1.394 1.00 89.62 93 TYR A O 1
ATOM 725 N N . THR A 1 94 ? 8.581 -9.283 -2.562 1.00 91.38 94 THR A N 1
ATOM 726 C CA . THR A 1 94 ? 9.750 -9.588 -3.384 1.00 91.38 94 THR A CA 1
ATOM 727 C C . THR A 1 94 ? 9.472 -9.173 -4.813 1.00 91.38 94 THR A C 1
ATOM 729 O O . THR A 1 94 ? 8.453 -9.566 -5.391 1.00 91.38 94 THR A O 1
ATOM 732 N N . ALA A 1 95 ? 10.383 -8.380 -5.368 1.00 91.44 95 ALA A N 1
ATOM 733 C CA . ALA A 1 95 ? 10.387 -7.960 -6.757 1.00 91.44 95 ALA A CA 1
ATOM 734 C C . ALA A 1 95 ? 11.590 -8.585 -7.470 1.00 91.44 95 ALA A C 1
ATOM 736 O O . ALA A 1 95 ? 12.723 -8.434 -7.021 1.00 91.44 95 ALA A O 1
ATOM 737 N N . THR A 1 96 ? 11.349 -9.259 -8.592 1.00 92.94 96 THR A N 1
ATOM 738 C CA . THR A 1 96 ? 12.394 -9.813 -9.460 1.00 92.94 96 THR A CA 1
ATOM 739 C C . THR A 1 96 ? 12.241 -9.257 -10.865 1.00 92.94 96 THR A C 1
ATOM 741 O O . THR A 1 96 ? 11.183 -9.427 -11.477 1.00 92.94 96 THR A O 1
ATOM 744 N N . ASN A 1 97 ? 13.297 -8.657 -11.412 1.00 93.44 97 ASN A N 1
ATOM 745 C CA . ASN A 1 97 ? 13.353 -8.299 -12.824 1.00 93.44 97 ASN A CA 1
ATOM 746 C C . ASN A 1 97 ? 13.684 -9.548 -13.652 1.00 93.44 97 ASN A C 1
ATOM 748 O O . ASN A 1 97 ? 14.750 -10.132 -13.506 1.00 93.44 97 ASN A O 1
ATOM 752 N N . LEU A 1 98 ? 12.767 -9.983 -14.516 1.00 92.12 98 LEU A N 1
ATOM 753 C CA . LEU A 1 98 ? 12.964 -11.164 -15.360 1.00 92.12 98 LEU A CA 1
ATOM 754 C C . LEU A 1 98 ? 13.622 -10.833 -16.703 1.00 92.12 98 LEU A C 1
ATOM 756 O O . LEU A 1 98 ? 14.002 -11.753 -17.426 1.00 92.12 98 LEU A O 1
ATOM 760 N N . SER A 1 99 ? 13.775 -9.555 -17.043 1.00 90.38 99 SER A N 1
ATOM 761 C CA . SER A 1 99 ? 14.394 -9.122 -18.296 1.00 90.38 99 SER A CA 1
ATOM 762 C C . SER A 1 99 ? 15.925 -9.095 -18.219 1.00 90.38 99 SER A C 1
ATOM 764 O O . SER A 1 99 ? 16.517 -9.257 -17.14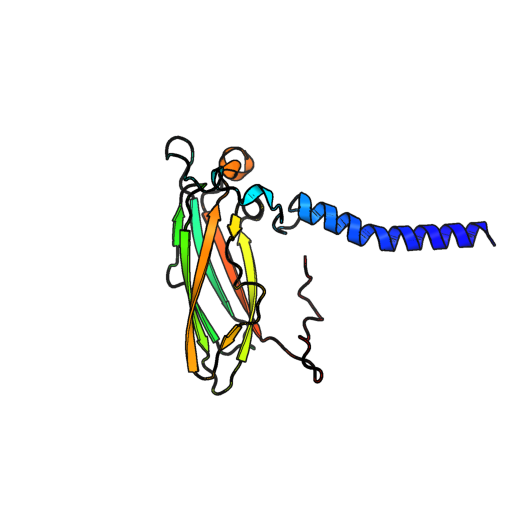8 1.00 90.38 99 SER A O 1
ATOM 766 N N . ASP A 1 100 ? 16.555 -8.911 -19.378 1.00 91.56 100 ASP A N 1
ATOM 767 C CA . ASP A 1 100 ? 18.007 -8.748 -19.526 1.00 91.56 100 ASP A CA 1
ATOM 768 C C . ASP A 1 100 ? 18.436 -7.267 -19.514 1.00 91.56 100 ASP A C 1
ATOM 770 O O . ASP A 1 100 ? 19.604 -6.955 -19.730 1.00 91.56 100 ASP A O 1
ATOM 774 N N . GLU A 1 101 ? 17.497 -6.355 -19.250 1.00 88.31 101 GLU A N 1
ATOM 775 C CA . GLU A 1 101 ? 17.726 -4.913 -19.204 1.00 88.31 101 GLU A CA 1
ATOM 776 C C . GLU A 1 101 ? 17.366 -4.348 -17.828 1.00 88.31 101 GLU A C 1
ATOM 778 O O . GLU A 1 101 ? 16.523 -4.881 -17.098 1.00 88.31 101 GLU A O 1
ATOM 783 N N . ASP A 1 102 ? 17.981 -3.222 -17.487 1.00 87.62 102 ASP A N 1
ATOM 784 C CA . ASP A 1 102 ? 17.588 -2.450 -16.319 1.00 87.62 102 ASP A CA 1
ATOM 785 C C . ASP A 1 102 ? 16.224 -1.809 -16.578 1.00 87.62 102 ASP A C 1
ATOM 787 O O . ASP A 1 102 ? 16.027 -1.096 -17.566 1.00 87.62 102 ASP A O 1
ATOM 791 N N . ILE A 1 103 ? 15.275 -2.031 -15.673 1.00 86.38 103 ILE A N 1
ATOM 792 C CA . ILE A 1 103 ? 13.938 -1.455 -15.784 1.00 86.38 103 ILE A CA 1
ATOM 793 C C . ILE A 1 103 ? 13.669 -0.594 -14.561 1.00 86.38 103 ILE A C 1
ATOM 795 O O . ILE A 1 103 ? 14.031 -0.944 -13.440 1.00 86.38 103 ILE A O 1
ATOM 799 N N . ILE A 1 104 ? 13.002 0.533 -14.790 1.00 86.75 104 ILE A N 1
ATOM 800 C CA . ILE A 1 104 ? 12.496 1.383 -13.724 1.00 86.75 104 ILE A CA 1
ATOM 801 C C . ILE A 1 104 ? 10.980 1.219 -13.643 1.00 86.75 104 ILE A C 1
ATOM 803 O O . ILE A 1 104 ? 10.268 1.330 -14.648 1.00 86.75 104 ILE A O 1
ATOM 807 N N . GLY A 1 105 ? 10.499 0.902 -12.447 1.00 84.56 105 GLY A N 1
ATOM 808 C CA . GLY A 1 105 ? 9.091 0.712 -12.137 1.00 84.56 105 GLY A CA 1
ATOM 809 C C . GLY A 1 105 ? 8.583 1.768 -11.162 1.00 84.56 105 GLY A C 1
ATOM 810 O O . GLY A 1 105 ? 9.304 2.200 -10.265 1.00 84.56 105 GLY A O 1
ATOM 811 N N . ILE A 1 106 ? 7.319 2.149 -11.320 1.00 83.50 106 ILE A N 1
ATOM 812 C CA . ILE A 1 106 ? 6.574 2.964 -10.359 1.00 83.50 106 ILE A CA 1
ATOM 813 C C . ILE A 1 106 ? 5.412 2.144 -9.800 1.00 83.50 106 ILE A C 1
ATOM 815 O O . ILE A 1 106 ? 4.729 1.437 -10.544 1.00 83.50 106 ILE A O 1
ATOM 819 N N . ALA A 1 107 ? 5.201 2.217 -8.488 1.00 81.94 107 ALA A N 1
ATOM 820 C CA . ALA A 1 107 ? 4.137 1.496 -7.805 1.00 81.94 107 ALA A CA 1
ATOM 821 C C . ALA A 1 107 ? 2.994 2.439 -7.434 1.00 81.94 107 ALA A C 1
ATOM 823 O O . ALA A 1 107 ? 3.222 3.504 -6.867 1.00 81.94 107 ALA A O 1
ATOM 824 N N . THR A 1 108 ? 1.760 2.014 -7.677 1.00 82.19 108 THR A N 1
ATOM 825 C CA . THR A 1 108 ? 0.573 2.613 -7.062 1.00 82.19 108 THR A CA 1
ATOM 826 C C . THR A 1 108 ? -0.044 1.627 -6.080 1.00 82.19 108 THR A C 1
ATOM 828 O O . THR A 1 108 ? 0.195 0.416 -6.159 1.00 82.19 108 THR A O 1
ATOM 831 N N . TYR A 1 109 ? -0.817 2.140 -5.125 1.00 83.81 109 TYR A N 1
ATOM 832 C CA . TYR A 1 109 ? -1.499 1.310 -4.141 1.00 83.81 109 TYR A CA 1
ATOM 833 C C . TYR A 1 109 ? -2.933 1.767 -3.915 1.00 83.81 109 TYR A C 1
ATOM 835 O O . TYR A 1 109 ? -3.251 2.946 -4.066 1.00 83.81 109 TYR A O 1
ATOM 843 N N . ASN A 1 110 ? -3.780 0.826 -3.510 1.00 85.56 110 ASN A N 1
ATOM 844 C CA . ASN A 1 110 ? -5.130 1.095 -3.037 1.00 85.56 110 ASN A CA 1
ATOM 845 C C . ASN A 1 110 ? -5.440 0.274 -1.780 1.00 85.56 110 ASN A C 1
ATOM 847 O O . ASN A 1 110 ? -4.913 -0.825 -1.581 1.00 85.56 110 ASN A O 1
ATOM 851 N N . VAL A 1 111 ? -6.313 0.827 -0.939 1.00 88.88 111 VAL A N 1
ATOM 852 C CA . VAL A 1 111 ? -6.804 0.200 0.291 1.00 88.88 111 VAL A CA 1
ATOM 853 C C . VAL A 1 111 ? -8.294 -0.060 0.129 1.00 88.88 111 VAL A C 1
ATOM 855 O O . VAL A 1 111 ? -9.038 0.844 -0.232 1.00 88.88 111 VAL A O 1
ATOM 858 N N . THR A 1 112 ? -8.731 -1.287 0.398 1.00 88.50 112 THR A N 1
ATOM 859 C CA . THR A 1 112 ? -10.141 -1.685 0.291 1.00 88.50 112 THR A CA 1
ATOM 860 C C . THR A 1 112 ? -10.590 -2.358 1.589 1.00 88.50 112 THR A C 1
ATOM 862 O O . THR A 1 112 ? -9.871 -3.233 2.070 1.00 88.50 112 THR A O 1
ATOM 865 N N . PRO A 1 113 ? -11.766 -2.021 2.149 1.00 90.06 113 PRO A N 1
ATOM 866 C CA . PRO A 1 113 ? -12.745 -1.050 1.648 1.00 90.06 113 PRO A CA 1
ATOM 867 C C . PRO A 1 113 ? -12.293 0.408 1.828 1.00 90.06 113 PRO A C 1
ATOM 869 O O . PRO A 1 113 ? -11.543 0.716 2.750 1.00 90.06 113 PRO A O 1
ATOM 872 N N . ASP A 1 114 ? -12.786 1.309 0.975 1.00 85.12 114 ASP A N 1
ATOM 873 C CA . ASP A 1 114 ? -12.333 2.711 0.905 1.00 85.12 114 ASP A CA 1
ATOM 874 C C . ASP A 1 114 ? -12.528 3.476 2.222 1.00 85.12 114 ASP A C 1
ATOM 876 O O . ASP A 1 114 ? -11.756 4.371 2.556 1.00 85.12 114 ASP A O 1
ATOM 880 N N . ILE A 1 115 ? -13.527 3.082 3.018 1.00 86.19 115 ILE A N 1
ATOM 881 C CA . ILE A 1 115 ? -13.788 3.650 4.348 1.00 86.19 115 ILE A CA 1
ATOM 882 C C . ILE A 1 115 ? -12.637 3.416 5.338 1.00 86.19 115 ILE A C 1
ATOM 884 O O . ILE A 1 115 ? -12.509 4.164 6.301 1.00 86.19 115 ILE A O 1
ATOM 888 N N . ALA A 1 116 ? -11.785 2.417 5.087 1.00 86.56 116 ALA A N 1
ATOM 889 C CA . ALA A 1 116 ? -10.613 2.114 5.898 1.00 86.56 116 ALA A CA 1
ATOM 890 C C . ALA A 1 116 ? -9.375 2.931 5.490 1.00 86.56 116 ALA A C 1
ATOM 892 O O . ALA A 1 116 ? -8.429 3.029 6.270 1.00 86.56 116 ALA A O 1
ATOM 893 N N . ALA A 1 117 ? -9.366 3.525 4.290 1.00 84.25 117 ALA A N 1
ATOM 894 C CA . ALA A 1 117 ? -8.214 4.251 3.755 1.00 84.25 117 ALA A CA 1
ATOM 895 C C . ALA A 1 117 ? -7.731 5.416 4.647 1.00 84.25 117 ALA A C 1
ATOM 897 O O . ALA A 1 117 ? -6.518 5.537 4.816 1.00 84.25 117 ALA A O 1
ATOM 898 N N . PRO A 1 118 ? -8.605 6.227 5.285 1.00 82.75 118 PRO A N 1
ATOM 899 C CA . PRO A 1 118 ? -8.166 7.320 6.161 1.00 82.75 118 PRO A CA 1
ATOM 900 C C . PRO A 1 118 ? -7.468 6.852 7.443 1.00 82.75 118 PRO A C 1
ATOM 902 O O . PRO A 1 118 ? -6.696 7.605 8.028 1.00 82.75 118 PRO A O 1
ATOM 905 N N . TYR A 1 119 ? -7.752 5.623 7.879 1.00 84.44 119 TYR A N 1
ATOM 906 C CA . TYR A 1 119 ? -7.172 5.017 9.079 1.00 84.44 119 TYR A CA 1
ATOM 907 C C . TYR A 1 119 ? -5.917 4.203 8.762 1.00 84.44 119 TYR A C 1
ATOM 909 O O . TYR A 1 119 ? -5.189 3.807 9.667 1.00 84.44 119 TYR A O 1
ATOM 917 N N . PHE A 1 120 ? -5.653 3.921 7.486 1.00 82.44 120 PHE A N 1
ATOM 918 C CA . PHE A 1 120 ? -4.493 3.151 7.071 1.00 82.44 120 PHE A CA 1
ATOM 919 C C . PHE A 1 120 ? -3.293 4.080 6.857 1.00 82.44 120 PHE A C 1
ATOM 921 O O . PHE A 1 120 ? -3.038 4.576 5.757 1.00 82.44 120 PHE A O 1
ATOM 928 N N . SER A 1 121 ? -2.535 4.307 7.927 1.00 72.56 121 SER A N 1
ATOM 929 C CA . SER A 1 121 ? -1.366 5.183 7.922 1.00 72.56 121 SER A CA 1
ATOM 930 C C . SER A 1 121 ? -0.114 4.395 7.533 1.00 72.56 121 SER A C 1
ATOM 932 O O . SER A 1 121 ? 0.502 3.687 8.335 1.00 72.56 121 SER A O 1
ATOM 934 N N . LYS A 1 122 ? 0.288 4.513 6.264 1.00 66.06 122 LYS A N 1
ATOM 935 C CA . LYS A 1 122 ? 1.559 3.966 5.772 1.00 66.06 122 LYS A CA 1
ATOM 936 C C . LYS A 1 122 ? 2.695 4.929 6.129 1.00 66.06 122 LYS A C 1
ATOM 938 O O . LYS A 1 122 ? 2.746 6.042 5.620 1.00 66.06 122 LYS A O 1
ATOM 943 N N . VAL A 1 123 ? 3.612 4.490 6.990 1.00 56.78 123 VAL A N 1
ATOM 944 C CA . VAL A 1 123 ? 4.686 5.339 7.543 1.00 56.78 123 VAL A CA 1
ATOM 945 C C . VAL A 1 123 ? 5.926 5.377 6.650 1.00 56.78 123 VAL A C 1
ATOM 947 O O . VAL A 1 123 ? 6.672 6.348 6.703 1.00 56.78 123 VAL A O 1
ATOM 950 N N . GLN A 1 124 ? 6.166 4.365 5.805 1.00 51.62 124 GLN A N 1
ATOM 951 C CA . GLN A 1 124 ? 7.368 4.344 4.957 1.00 51.62 124 GLN A CA 1
ATOM 952 C C . GLN A 1 124 ? 7.051 4.241 3.464 1.00 51.62 124 GLN A C 1
ATOM 954 O O . GLN A 1 124 ? 6.611 3.217 2.936 1.00 51.62 124 GLN A O 1
ATOM 959 N N . CYS A 1 125 ? 7.301 5.363 2.790 1.00 50.41 125 CYS A N 1
ATOM 960 C CA . CYS A 1 125 ? 7.293 5.539 1.348 1.00 50.41 125 CYS A CA 1
ATOM 961 C C . CYS A 1 125 ? 8.509 4.864 0.693 1.00 50.41 125 CYS A C 1
ATOM 963 O O . CYS A 1 125 ? 9.571 5.457 0.610 1.00 50.41 125 CYS A O 1
ATOM 965 N N . PHE A 1 126 ? 8.306 3.679 0.121 1.00 47.31 126 PHE A N 1
ATOM 966 C CA . PHE A 1 126 ? 8.939 3.298 -1.158 1.00 47.31 126 PHE A CA 1
ATOM 967 C C . PHE A 1 126 ? 8.026 3.637 -2.353 1.00 47.31 126 PHE A C 1
ATOM 969 O O . PHE A 1 126 ? 8.262 3.229 -3.481 1.00 47.31 126 PHE A O 1
ATOM 976 N N . CYS A 1 127 ? 6.904 4.317 -2.089 1.00 48.94 127 CYS A N 1
ATOM 977 C CA . CYS A 1 127 ? 5.743 4.333 -2.976 1.00 48.94 127 CYS A CA 1
ATOM 978 C C . CYS A 1 127 ? 5.709 5.463 -3.999 1.00 48.94 127 CYS A C 1
ATOM 980 O O . CYS A 1 127 ? 4.834 5.448 -4.855 1.00 48.94 127 CYS A O 1
ATOM 982 N N . PHE A 1 128 ? 6.603 6.441 -3.891 1.00 51.69 128 PHE A N 1
ATOM 983 C CA . PHE A 1 128 ? 6.672 7.549 -4.845 1.00 51.69 128 PHE A CA 1
ATOM 984 C C . PHE A 1 128 ? 8.040 7.685 -5.499 1.00 51.69 128 PHE A C 1
ATOM 986 O O . PHE A 1 128 ? 8.185 8.483 -6.419 1.00 51.69 128 PHE A O 1
ATOM 993 N N . ASP A 1 129 ? 8.999 6.861 -5.081 1.00 62.41 129 ASP A N 1
ATOM 994 C CA . ASP A 1 129 ? 10.326 6.859 -5.658 1.00 62.41 129 ASP A CA 1
ATOM 995 C C . ASP A 1 129 ? 10.421 5.713 -6.655 1.00 62.41 129 ASP A C 1
ATOM 997 O O . ASP A 1 129 ? 10.158 4.547 -6.347 1.00 62.41 129 ASP A O 1
ATOM 1001 N N . GLU A 1 130 ? 10.763 6.083 -7.878 1.00 72.19 130 GLU A N 1
ATOM 1002 C CA . GLU A 1 130 ? 11.117 5.196 -8.973 1.00 72.19 130 GLU A CA 1
ATOM 1003 C C . GLU A 1 130 ? 12.054 4.082 -8.492 1.00 72.19 130 GLU A C 1
ATOM 1005 O O . GLU A 1 130 ? 13.162 4.337 -8.019 1.00 72.19 130 GLU A O 1
ATOM 1010 N N . GLN A 1 131 ? 11.617 2.828 -8.612 1.00 79.69 131 GLN A N 1
ATOM 1011 C CA . GLN A 1 131 ? 12.446 1.682 -8.258 1.00 79.69 131 GLN A CA 1
ATOM 1012 C C . GLN A 1 131 ? 13.165 1.200 -9.509 1.00 79.69 131 GLN A C 1
ATOM 1014 O O . GLN A 1 131 ? 12.535 0.695 -10.438 1.00 79.69 131 GLN A O 1
ATOM 1019 N N . LYS A 1 132 ? 14.488 1.355 -9.545 1.00 86.19 132 LYS A N 1
ATOM 1020 C CA . LYS A 1 132 ? 15.325 0.739 -10.574 1.00 86.19 132 LYS A CA 1
ATOM 1021 C C . LYS A 1 132 ? 15.707 -0.667 -10.118 1.00 86.19 132 LYS A C 1
ATOM 1023 O O . LYS A 1 132 ? 16.370 -0.805 -9.096 1.00 86.19 132 LYS A O 1
ATOM 1028 N N . LEU A 1 133 ? 15.333 -1.684 -10.891 1.00 88.94 133 LEU A N 1
ATOM 1029 C CA . LEU A 1 133 ? 15.874 -3.036 -10.743 1.00 88.94 133 LEU A CA 1
ATOM 1030 C C . LEU A 1 133 ? 16.770 -3.334 -11.940 1.00 88.94 133 LEU A C 1
ATOM 1032 O O . LEU A 1 133 ? 16.338 -3.223 -13.094 1.00 88.94 133 LEU A O 1
ATOM 1036 N N . ASN A 1 134 ? 18.003 -3.745 -11.666 1.00 90.94 134 ASN A N 1
ATOM 1037 C CA . ASN A 1 134 ? 18.928 -4.170 -12.704 1.00 90.94 134 ASN A CA 1
ATOM 1038 C C . ASN A 1 134 ? 18.448 -5.476 -13.355 1.00 90.94 134 ASN A C 1
ATOM 1040 O O . ASN A 1 134 ? 17.562 -6.171 -12.838 1.00 90.94 134 ASN A O 1
ATOM 1044 N N . ALA A 1 135 ? 19.017 -5.814 -14.507 1.00 91.69 135 ALA A N 1
ATOM 1045 C CA . ALA A 1 135 ? 18.745 -7.084 -15.175 1.00 91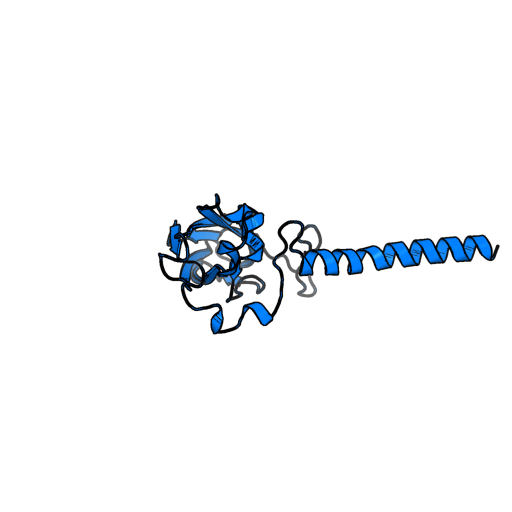.69 135 ALA A CA 1
ATOM 1046 C C . ALA A 1 135 ? 18.912 -8.280 -14.213 1.00 91.69 135 ALA A C 1
ATOM 1048 O O . ALA A 1 135 ? 19.930 -8.404 -13.532 1.00 91.69 135 ALA A O 1
ATOM 1049 N N . LYS A 1 136 ? 17.910 -9.171 -14.159 1.00 92.62 136 LYS A N 1
ATOM 1050 C CA . LYS A 1 136 ? 17.870 -10.365 -13.279 1.00 92.62 136 LYS A CA 1
ATOM 1051 C C . LYS A 1 136 ? 17.959 -10.107 -11.771 1.00 92.62 136 LYS A C 1
ATOM 1053 O O . LYS A 1 136 ? 18.076 -11.061 -10.99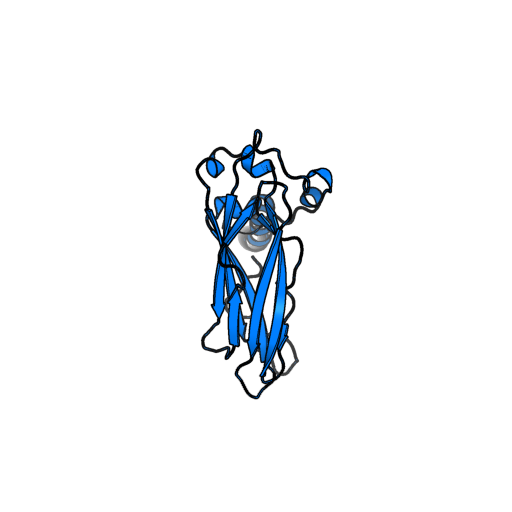9 1.00 92.62 136 LYS A O 1
ATOM 1058 N N . GLU A 1 137 ? 17.885 -8.859 -11.326 1.00 92.44 137 GLU A N 1
ATOM 1059 C CA . GLU A 1 137 ? 17.980 -8.534 -9.908 1.00 92.44 137 GLU A CA 1
ATOM 1060 C C . GLU A 1 137 ? 16.709 -8.942 -9.153 1.00 92.44 137 GLU A C 1
ATOM 1062 O O . GLU A 1 137 ? 15.594 -8.838 -9.669 1.00 92.44 137 GLU A O 1
ATOM 1067 N N . THR A 1 138 ? 16.883 -9.412 -7.915 1.00 93.38 138 THR A N 1
ATOM 1068 C CA . THR A 1 138 ? 15.791 -9.667 -6.969 1.00 93.38 138 THR A CA 1
ATOM 1069 C C . THR A 1 138 ? 16.020 -8.857 -5.704 1.00 93.38 138 THR A C 1
ATOM 1071 O O . THR A 1 138 ? 17.097 -8.936 -5.118 1.00 93.38 138 THR A O 1
ATOM 1074 N N . VAL A 1 139 ? 15.004 -8.106 -5.284 1.00 90.44 139 VAL A N 1
ATOM 1075 C CA . VAL A 1 139 ? 15.047 -7.231 -4.109 1.00 90.44 139 VAL A CA 1
ATOM 1076 C C . VAL A 1 139 ? 13.815 -7.468 -3.244 1.00 90.44 139 VAL A C 1
ATOM 1078 O O . VAL A 1 139 ? 12.697 -7.599 -3.754 1.00 90.44 139 VAL A O 1
ATOM 1081 N N . ASP A 1 140 ? 14.023 -7.475 -1.929 1.00 89.62 140 ASP A N 1
ATOM 1082 C CA . ASP A 1 140 ? 12.945 -7.462 -0.946 1.00 89.62 140 ASP A CA 1
ATOM 1083 C C . ASP A 1 140 ? 12.607 -6.023 -0.544 1.00 89.62 140 ASP A C 1
ATOM 1085 O O . ASP A 1 140 ? 13.459 -5.248 -0.111 1.00 89.62 140 ASP A O 1
ATOM 1089 N N . MET A 1 141 ? 11.334 -5.672 -0.695 1.00 86.25 141 MET A N 1
ATOM 1090 C CA . MET A 1 141 ? 10.767 -4.354 -0.448 1.00 86.25 141 MET A CA 1
ATOM 1091 C C . MET A 1 141 ? 9.924 -4.394 0.836 1.00 86.25 141 MET A C 1
ATOM 1093 O O . MET A 1 141 ? 8.817 -4.950 0.827 1.00 86.25 141 MET A O 1
ATOM 1097 N N . PRO A 1 142 ? 10.423 -3.837 1.955 1.00 87.06 142 PRO A N 1
ATOM 1098 C CA . PRO A 1 142 ? 9.658 -3.747 3.191 1.00 87.06 142 PRO A CA 1
ATOM 1099 C C . PRO A 1 142 ? 8.564 -2.676 3.099 1.00 87.06 142 PRO A C 1
ATOM 1101 O O . PRO A 1 142 ? 8.770 -1.577 2.585 1.00 87.06 142 PRO A O 1
ATOM 1104 N N . VAL A 1 143 ? 7.395 -2.980 3.658 1.00 84.62 143 VAL A N 1
ATOM 1105 C CA . VAL A 1 143 ? 6.257 -2.071 3.806 1.00 84.62 143 VAL A CA 1
ATOM 1106 C C . VAL A 1 143 ? 5.907 -1.981 5.282 1.00 84.62 143 VAL A C 1
ATOM 1108 O O . VAL A 1 143 ? 5.405 -2.940 5.870 1.00 84.62 143 VAL A O 1
ATOM 1111 N N . PHE A 1 144 ? 6.163 -0.814 5.867 1.00 87.06 144 PHE A N 1
ATOM 1112 C CA . PHE A 1 144 ? 5.838 -0.506 7.256 1.00 87.06 144 PHE A CA 1
ATOM 1113 C C . PHE A 1 144 ? 4.537 0.299 7.341 1.00 87.06 144 PHE A C 1
ATOM 1115 O O . PHE A 1 144 ? 4.382 1.333 6.676 1.00 87.06 144 PHE A O 1
ATOM 1122 N N . PHE A 1 145 ? 3.589 -0.190 8.137 1.00 87.69 145 PHE A N 1
ATOM 1123 C CA . PHE A 1 145 ? 2.255 0.390 8.266 1.00 87.69 145 PHE A CA 1
ATOM 1124 C C . PHE A 1 145 ? 1.686 0.182 9.672 1.00 87.69 145 PHE A C 1
ATOM 1126 O O . PHE A 1 145 ? 2.139 -0.679 10.425 1.00 87.69 145 PHE A O 1
ATOM 1133 N N . PHE A 1 146 ? 0.664 0.963 10.004 1.00 87.62 146 PHE A N 1
ATOM 1134 C CA . PHE A 1 146 ? -0.185 0.750 11.171 1.00 87.62 146 PHE A CA 1
ATOM 1135 C C . PHE A 1 146 ? -1.614 1.205 10.853 1.00 87.62 146 PHE A C 1
ATOM 1137 O O . PHE A 1 146 ? -1.846 1.920 9.874 1.00 87.62 146 PHE A O 1
ATOM 1144 N N . ILE A 1 147 ? -2.575 0.768 11.664 1.00 88.38 147 ILE A N 1
ATOM 1145 C CA . ILE A 1 147 ? -3.966 1.226 11.577 1.00 88.38 147 ILE A CA 1
ATOM 1146 C C . ILE A 1 147 ? -4.186 2.237 12.698 1.00 88.38 147 ILE A C 1
ATOM 1148 O O . ILE A 1 147 ? -3.911 1.918 13.849 1.00 88.38 147 ILE A O 1
ATOM 1152 N N . ASP A 1 148 ? -4.659 3.439 12.385 1.00 87.44 148 ASP A N 1
ATOM 1153 C CA . ASP A 1 148 ? -4.933 4.484 13.374 1.00 87.44 148 ASP A CA 1
ATOM 1154 C C . ASP A 1 148 ? -5.998 3.998 14.385 1.00 87.44 148 ASP A C 1
ATOM 1156 O O . ASP A 1 148 ? -7.038 3.476 13.962 1.00 87.44 148 ASP A O 1
ATOM 1160 N N . PRO A 1 149 ? -5.763 4.133 15.706 1.00 86.06 149 PRO A N 1
ATOM 1161 C CA . PRO A 1 149 ? -6.719 3.733 16.742 1.00 86.06 149 PRO A CA 1
ATOM 1162 C C . PRO A 1 149 ? -8.099 4.396 16.618 1.00 86.06 149 PRO A C 1
ATOM 1164 O O . PRO A 1 149 ? -9.084 3.782 17.034 1.00 86.06 149 PRO A O 1
ATOM 1167 N N . ASP A 1 150 ? -8.208 5.564 15.972 1.00 86.38 150 ASP A N 1
ATOM 1168 C CA . ASP A 1 150 ? -9.487 6.245 15.703 1.00 86.38 150 ASP A CA 1
ATOM 1169 C C . ASP A 1 150 ? -10.474 5.372 14.894 1.00 86.38 150 ASP A C 1
ATOM 1171 O O . ASP A 1 150 ? -11.671 5.660 14.837 1.00 86.38 150 ASP A O 1
ATOM 1175 N N . VAL A 1 151 ? -10.001 4.284 14.270 1.00 85.81 151 VAL A N 1
ATOM 1176 C CA . VAL A 1 151 ? -10.841 3.303 13.566 1.00 85.81 151 VAL A CA 1
ATOM 1177 C C . VAL A 1 151 ? -11.907 2.674 14.473 1.00 85.81 151 VAL A C 1
ATOM 1179 O O . VAL A 1 151 ? -12.943 2.223 13.988 1.00 85.81 151 VAL A O 1
ATOM 1182 N N . VAL A 1 152 ? -11.663 2.632 15.788 1.00 86.62 152 VAL A N 1
ATOM 1183 C CA . VAL A 1 152 ? -12.587 2.061 16.781 1.00 86.62 152 VAL A CA 1
ATOM 1184 C C . VAL A 1 152 ? -13.792 2.972 17.016 1.00 86.62 152 VAL A C 1
ATOM 1186 O O . VAL A 1 152 ? -14.898 2.481 17.261 1.00 86.62 152 VAL A O 1
ATOM 1189 N N . ASP A 1 153 ? -13.593 4.283 16.902 1.00 86.31 153 ASP A N 1
ATOM 1190 C CA . ASP A 1 153 ? -14.627 5.278 17.173 1.00 86.31 153 ASP A CA 1
ATOM 1191 C C . ASP A 1 153 ? -15.582 5.469 15.984 1.00 86.31 153 ASP A C 1
ATOM 1193 O O . ASP A 1 153 ? -16.699 5.958 16.169 1.00 86.31 153 ASP A O 1
ATOM 1197 N N . ASP A 1 154 ? -15.199 5.048 14.770 1.00 86.12 154 ASP A N 1
ATOM 1198 C CA . ASP A 1 154 ? -16.048 5.142 13.578 1.00 86.12 154 ASP A CA 1
ATOM 1199 C C . ASP A 1 154 ? -17.085 3.999 13.521 1.00 86.12 154 ASP A C 1
ATOM 1201 O O . ASP A 1 154 ? -16.732 2.832 13.306 1.00 86.12 154 ASP A O 1
ATOM 1205 N N . PRO A 1 155 ? -18.399 4.296 13.610 1.00 87.00 155 PRO A N 1
ATOM 1206 C CA . PRO A 1 155 ? -19.444 3.285 13.490 1.00 87.00 155 PRO A CA 1
ATOM 1207 C C . PRO A 1 155 ? -19.406 2.506 12.169 1.00 87.00 155 PRO A C 1
ATOM 1209 O O . PRO A 1 155 ? -19.821 1.349 12.145 1.00 87.00 155 PRO A O 1
ATOM 1212 N N . ARG A 1 156 ? -18.907 3.112 11.084 1.00 85.94 156 ARG A N 1
ATOM 1213 C CA . ARG A 1 156 ? -18.813 2.496 9.750 1.00 85.94 156 ARG A CA 1
ATOM 1214 C C . ARG A 1 156 ? -17.749 1.400 9.695 1.00 85.94 156 ARG A C 1
ATOM 1216 O O . ARG A 1 156 ? -17.856 0.489 8.883 1.00 85.94 1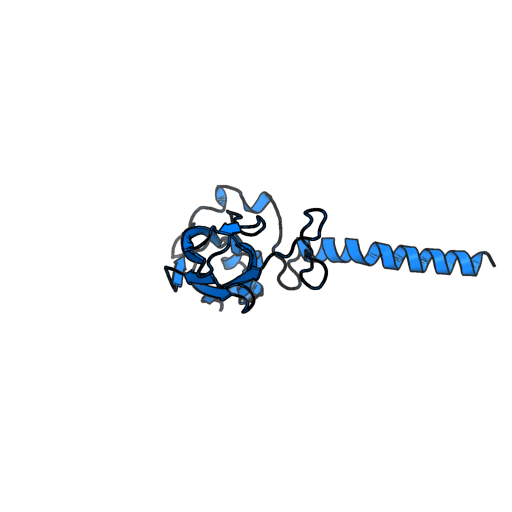56 ARG A O 1
ATOM 1223 N N . MET A 1 157 ? -16.751 1.463 10.575 1.00 88.12 157 MET A N 1
ATOM 1224 C CA . MET A 1 157 ? -15.658 0.490 10.651 1.00 88.12 157 MET A CA 1
ATOM 1225 C C . MET A 1 157 ? -15.983 -0.714 11.545 1.00 88.12 157 MET A C 1
ATOM 1227 O O . MET A 1 157 ? -15.259 -1.713 11.529 1.00 88.12 157 MET A O 1
ATOM 1231 N N . LYS A 1 158 ? -17.111 -0.687 12.273 1.00 84.19 158 LYS A N 1
ATOM 1232 C CA . LYS A 1 158 ? -17.528 -1.779 13.170 1.00 84.19 158 LYS A CA 1
ATOM 1233 C C . LYS A 1 158 ? -17.674 -3.128 12.472 1.00 84.19 158 LYS A C 1
ATOM 1235 O O . LYS A 1 158 ? -17.380 -4.145 13.093 1.00 84.19 158 LYS A O 1
ATOM 1240 N N . GLU A 1 159 ? -18.054 -3.147 11.198 1.00 85.25 159 GLU A N 1
ATOM 1241 C CA . GLU A 1 159 ? -18.220 -4.377 10.404 1.00 85.25 159 GLU A CA 1
ATOM 1242 C C . GLU A 1 159 ? -16.992 -4.714 9.541 1.00 85.25 159 GLU A C 1
ATOM 1244 O O . GLU A 1 159 ? -16.925 -5.779 8.933 1.00 85.25 159 GLU A O 1
ATOM 1249 N N . VAL A 1 160 ? -15.984 -3.837 9.494 1.00 87.31 160 VAL A N 1
ATOM 1250 C CA . VAL A 1 160 ? -14.777 -4.064 8.691 1.00 87.31 160 VAL A CA 1
ATOM 1251 C C . VAL A 1 160 ? -13.775 -4.883 9.493 1.00 87.31 160 VAL A C 1
ATOM 1253 O O . VAL A 1 160 ? -13.136 -4.370 10.407 1.00 87.31 160 VAL A O 1
ATOM 1256 N N . ASP A 1 161 ? -13.645 -6.163 9.158 1.00 89.88 161 ASP A N 1
ATOM 1257 C CA . ASP A 1 161 ? -12.635 -7.065 9.740 1.00 89.88 161 ASP A CA 1
ATOM 1258 C C . ASP A 1 161 ? -11.450 -7.311 8.801 1.00 89.88 161 ASP A C 1
ATOM 1260 O O . ASP A 1 161 ? -10.401 -7.803 9.219 1.00 89.88 161 ASP A O 1
ATOM 1264 N N . LEU A 1 162 ? -11.630 -6.990 7.519 1.00 92.06 162 LEU A N 1
ATOM 1265 C CA . LEU A 1 162 ? -10.692 -7.272 6.447 1.00 92.06 162 LEU A CA 1
ATOM 1266 C C . LEU A 1 162 ? -10.362 -5.986 5.698 1.00 92.06 162 LEU A C 1
ATOM 1268 O O . LEU A 1 162 ? -11.236 -5.362 5.100 1.00 92.06 162 LEU A O 1
ATOM 1272 N N . ILE A 1 163 ? -9.080 -5.647 5.682 1.00 91.94 163 ILE A N 1
ATOM 1273 C CA . ILE A 1 163 ? -8.509 -4.604 4.842 1.00 91.94 163 ILE A CA 1
ATOM 1274 C C . ILE A 1 163 ? -7.608 -5.285 3.816 1.00 91.94 163 ILE A C 1
ATOM 1276 O O . ILE A 1 163 ? -6.801 -6.144 4.157 1.00 91.94 163 ILE A O 1
ATOM 1280 N N . THR A 1 164 ? -7.734 -4.918 2.550 1.00 91.94 164 THR A N 1
ATOM 1281 C CA . THR A 1 164 ? -6.854 -5.388 1.481 1.00 91.94 164 THR A CA 1
ATOM 1282 C C . THR A 1 164 ? -5.982 -4.236 1.017 1.00 91.94 164 THR A C 1
ATOM 1284 O O . THR A 1 164 ? -6.494 -3.223 0.543 1.00 91.94 164 THR A O 1
ATOM 1287 N N . LEU A 1 165 ? -4.670 -4.407 1.144 1.00 90.12 165 LEU A N 1
ATOM 1288 C CA . LEU A 1 165 ? -3.669 -3.517 0.580 1.00 90.12 165 LEU A CA 1
ATOM 1289 C C . LEU A 1 165 ? -3.209 -4.100 -0.753 1.00 90.12 165 LEU A C 1
ATOM 1291 O O . LEU A 1 165 ? -2.546 -5.141 -0.788 1.00 90.12 165 LEU A O 1
ATOM 1295 N N . SER A 1 166 ? -3.578 -3.427 -1.838 1.00 88.44 166 SER A N 1
ATOM 1296 C CA . SER A 1 166 ? -3.258 -3.867 -3.193 1.00 88.44 166 SER A CA 1
ATOM 1297 C C . SER A 1 166 ? -2.205 -2.959 -3.803 1.00 88.44 166 SER A C 1
ATOM 1299 O O . SER A 1 166 ? -2.371 -1.742 -3.802 1.00 88.44 166 SER A O 1
ATOM 1301 N N . TYR A 1 167 ? -1.133 -3.549 -4.327 1.00 87.06 167 TYR A N 1
ATOM 1302 C CA . TYR A 1 167 ? -0.090 -2.837 -5.065 1.00 87.06 167 TYR A CA 1
ATOM 1303 C C . TYR A 1 167 ? -0.104 -3.206 -6.536 1.00 87.06 167 TYR A C 1
ATOM 1305 O O . TYR A 1 167 ? -0.173 -4.387 -6.873 1.00 87.06 167 TYR A O 1
ATOM 1313 N N . THR A 1 168 ? 0.070 -2.205 -7.396 1.00 86.81 168 THR A N 1
ATOM 1314 C CA . THR A 1 168 ? 0.244 -2.404 -8.836 1.00 86.81 168 THR A CA 1
ATOM 1315 C C . THR A 1 168 ? 1.495 -1.688 -9.324 1.00 86.81 168 THR A C 1
ATOM 1317 O O . THR A 1 168 ? 1.646 -0.486 -9.115 1.00 86.81 168 THR A O 1
ATOM 1320 N N . PHE A 1 169 ? 2.390 -2.419 -9.988 1.00 86.50 169 PHE A N 1
ATOM 1321 C CA . PHE A 1 169 ? 3.587 -1.852 -10.608 1.00 86.50 169 PHE A CA 1
ATOM 1322 C C . PHE A 1 169 ? 3.392 -1.573 -12.098 1.00 86.50 169 PHE A C 1
ATOM 1324 O O . PHE A 1 169 ? 2.921 -2.425 -12.856 1.00 86.50 169 PHE A O 1
ATOM 1331 N N . PHE A 1 170 ? 3.856 -0.403 -12.524 1.00 84.62 170 PHE A N 1
ATOM 1332 C CA . PHE A 1 170 ? 3.868 0.052 -13.909 1.00 84.62 170 PHE A CA 1
ATOM 1333 C C . PHE A 1 170 ? 5.294 0.362 -14.353 1.00 84.62 170 PHE A C 1
ATOM 1335 O O . PHE A 1 170 ? 6.125 0.798 -13.557 1.00 84.62 170 PHE A O 1
ATOM 1342 N N . LYS A 1 171 ? 5.585 0.169 -15.641 1.00 82.75 171 LYS A N 1
ATOM 1343 C CA . LYS A 1 171 ? 6.866 0.583 -16.222 1.00 82.75 171 LYS A CA 1
ATOM 1344 C C . LYS A 1 171 ? 6.928 2.110 -16.304 1.00 82.75 171 LYS A C 1
ATOM 1346 O O . LYS A 1 171 ? 6.077 2.722 -16.951 1.00 82.75 171 LYS A O 1
ATOM 1351 N N . ALA A 1 172 ? 7.945 2.718 -15.696 1.00 77.44 172 ALA A N 1
ATOM 1352 C CA . ALA A 1 172 ? 8.219 4.136 -15.877 1.00 77.44 172 ALA A CA 1
ATOM 1353 C C . ALA A 1 172 ? 8.705 4.373 -17.317 1.00 77.44 172 ALA A C 1
ATOM 1355 O O . ALA A 1 172 ? 9.572 3.659 -17.829 1.00 77.44 172 ALA A O 1
ATOM 1356 N N . ARG A 1 173 ? 8.117 5.355 -18.003 1.00 67.25 173 ARG A N 1
ATOM 1357 C CA . ARG A 1 173 ? 8.571 5.813 -19.321 1.00 67.25 173 ARG A CA 1
ATOM 1358 C C . ARG A 1 173 ? 9.221 7.174 -19.141 1.00 67.25 173 ARG A C 1
ATOM 1360 O O . ARG A 1 173 ? 8.586 8.043 -18.554 1.00 67.25 173 ARG A O 1
ATOM 1367 N N . TYR A 1 174 ? 10.417 7.379 -19.678 1.00 63.72 174 TYR A N 1
ATOM 1368 C CA . TYR A 1 174 ? 11.086 8.682 -19.660 1.00 63.72 174 TYR A CA 1
ATOM 1369 C C . TYR A 1 174 ? 11.055 9.312 -21.052 1.00 63.72 174 TYR A C 1
ATOM 1371 O O . TYR A 1 174 ? 11.186 8.606 -22.054 1.00 63.72 174 TYR A O 1
ATOM 1379 N N . ASP A 1 175 ? 10.866 10.628 -21.122 1.00 57.44 175 ASP A N 1
ATOM 1380 C CA . ASP A 1 175 ? 11.068 11.383 -22.355 1.00 57.44 175 ASP A CA 1
ATOM 1381 C C . ASP A 1 175 ? 12.570 11.518 -22.667 1.00 57.44 175 ASP A C 1
ATOM 1383 O O . ASP A 1 175 ? 13.443 11.253 -21.839 1.00 57.44 175 ASP A O 1
ATOM 1387 N N . ALA A 1 176 ? 12.890 11.983 -23.876 1.00 50.19 176 ALA A N 1
ATOM 1388 C CA . ALA A 1 176 ? 14.267 12.235 -24.309 1.00 50.19 176 ALA A CA 1
ATOM 1389 C C . ALA A 1 176 ? 15.000 13.327 -23.493 1.00 50.19 176 ALA A C 1
ATOM 1391 O O . ALA A 1 176 ? 16.169 13.600 -23.755 1.00 50.19 176 ALA A O 1
ATOM 1392 N N . LYS A 1 177 ? 14.325 13.975 -22.534 1.00 55.66 177 LYS A N 1
ATOM 1393 C CA . LYS A 1 177 ? 14.877 14.992 -21.633 1.00 55.66 177 LYS A CA 1
ATOM 1394 C C . LYS A 1 177 ? 15.068 14.462 -20.204 1.00 55.66 177 LYS A C 1
ATOM 1396 O O . LYS A 1 177 ? 15.475 15.234 -19.343 1.00 55.66 177 LYS A O 1
ATOM 1401 N N . GLY A 1 178 ? 14.823 13.169 -19.966 1.00 53.94 178 GLY A N 1
ATOM 1402 C CA . GLY A 1 178 ? 14.987 12.528 -18.662 1.00 53.94 178 GLY A CA 1
ATOM 1403 C C . GLY A 1 178 ? 13.823 12.755 -17.696 1.00 53.94 178 GLY A C 1
ATOM 1404 O O . GLY A 1 178 ? 13.959 12.438 -16.519 1.00 53.94 178 GLY A O 1
ATOM 1405 N N . ASN A 1 179 ? 12.684 13.280 -18.159 1.00 51.34 179 ASN A N 1
ATOM 1406 C CA . ASN A 1 179 ? 11.486 13.427 -17.333 1.00 51.34 179 ASN A CA 1
ATOM 1407 C C . ASN A 1 179 ? 10.627 12.169 -17.425 1.00 51.34 179 ASN A C 1
ATOM 1409 O O . ASN A 1 179 ? 10.471 11.605 -18.509 1.00 51.34 179 ASN A O 1
ATOM 1413 N N . VAL A 1 180 ? 9.986 11.774 -16.326 1.00 55.59 180 VAL A N 1
ATOM 1414 C CA . VAL A 1 180 ? 8.945 10.745 -16.376 1.00 55.59 180 VAL A CA 1
ATOM 1415 C C . VAL A 1 180 ? 7.798 11.250 -17.247 1.00 55.59 180 VAL A C 1
ATOM 1417 O O . VAL A 1 180 ? 7.151 12.249 -16.950 1.00 55.59 180 VAL A O 1
ATOM 1420 N N . THR A 1 181 ? 7.501 10.529 -18.319 1.00 52.84 181 THR A N 1
ATOM 1421 C CA . THR A 1 181 ? 6.262 10.669 -19.092 1.00 52.84 181 THR A CA 1
ATOM 1422 C C . THR A 1 181 ? 5.099 10.026 -18.337 1.00 52.84 181 THR A C 1
ATOM 1424 O O . THR A 1 181 ? 4.423 9.127 -18.827 1.00 52.84 181 THR A O 1
ATOM 1427 N N . THR A 1 182 ? 4.837 10.485 -17.116 1.00 49.22 182 THR A N 1
ATOM 1428 C CA . THR A 1 182 ? 3.572 10.260 -16.403 1.00 49.22 182 THR A CA 1
ATOM 1429 C C . THR A 1 182 ? 2.575 11.339 -16.811 1.00 49.22 182 THR A C 1
ATOM 1431 O O . THR A 1 182 ? 2.009 12.057 -15.998 1.00 49.22 182 THR A O 1
ATOM 1434 N N . HIS A 1 183 ? 2.334 11.452 -18.113 1.00 48.72 183 HIS A N 1
ATOM 1435 C CA . HIS A 1 183 ? 1.211 12.209 -18.642 1.00 48.72 183 HIS A CA 1
ATOM 1436 C C . HIS A 1 183 ? 0.403 11.264 -19.513 1.00 48.72 183 HIS A C 1
ATOM 1438 O O . HIS A 1 183 ? 0.633 11.188 -20.708 1.00 48.72 183 HIS A O 1
ATOM 1444 N N . GLU A 1 184 ? -0.490 10.501 -18.878 1.00 43.44 184 GLU A N 1
ATOM 1445 C CA . GLU A 1 184 ? -1.812 10.311 -19.482 1.00 43.44 184 GLU A CA 1
ATOM 1446 C C . GLU A 1 184 ? -2.881 9.902 -18.451 1.00 43.44 184 GLU A C 1
ATOM 1448 O O . GLU A 1 184 ? -4.014 10.319 -18.630 1.00 43.44 184 GLU A O 1
ATOM 1453 N N . TRP A 1 185 ? -2.592 9.173 -17.353 1.00 36.06 185 TRP A N 1
ATOM 1454 C CA . TRP A 1 185 ? -3.695 8.714 -16.466 1.00 36.06 185 TRP A CA 1
ATOM 1455 C C . TRP A 1 185 ? -3.439 8.587 -14.955 1.00 36.06 185 TRP A C 1
ATOM 1457 O O . TRP A 1 185 ? -4.387 8.309 -14.224 1.00 36.06 185 TRP A O 1
ATOM 1467 N N . ILE A 1 186 ? -2.231 8.826 -14.434 1.00 39.59 186 ILE A N 1
ATOM 1468 C CA . ILE A 1 186 ? -2.016 8.825 -12.974 1.00 39.59 186 ILE A CA 1
ATOM 1469 C C . ILE A 1 186 ? -2.122 10.265 -12.490 1.00 39.59 186 ILE A C 1
ATOM 1471 O O . ILE A 1 186 ? -1.159 11.029 -12.501 1.00 39.59 186 ILE A O 1
ATOM 1475 N N . SER A 1 187 ? -3.340 10.657 -12.132 1.00 30.41 187 SER A N 1
ATOM 1476 C CA . SER A 1 187 ? -3.551 11.903 -11.412 1.00 30.41 187 SER A CA 1
ATOM 1477 C C . SER A 1 187 ? -2.778 11.872 -10.087 1.00 30.41 187 SER A C 1
ATOM 1479 O O . SER A 1 187 ? -2.848 10.862 -9.393 1.00 30.41 187 SER A O 1
ATOM 1481 N N . PRO A 1 188 ? -2.113 12.966 -9.672 1.00 38.53 188 PRO A N 1
ATOM 1482 C CA . PRO A 1 188 ? -1.594 13.123 -8.313 1.00 38.53 188 PRO A CA 1
ATOM 1483 C C . PRO A 1 188 ? -2.730 13.474 -7.324 1.00 38.53 188 PRO A C 1
ATOM 1485 O O . PRO A 1 188 ? -2.616 14.423 -6.538 1.00 38.53 188 PRO A O 1
ATOM 1488 N N . TYR A 1 189 ? -3.853 12.752 -7.425 1.00 37.88 189 TYR A N 1
ATOM 1489 C CA . TYR A 1 189 ? -4.929 12.730 -6.430 1.00 37.88 189 TYR A CA 1
ATOM 1490 C C . TYR A 1 189 ? -4.821 11.476 -5.584 1.00 37.88 189 TYR A C 1
ATOM 1492 O O . TYR A 1 189 ? -4.557 10.410 -6.174 1.00 37.88 189 TYR A O 1
#

Sequence (189 aa):
MARKAALLIGTLGMSYAAVPMYKAYCRTTGFGGTPVTDAERFTPDRMTALSEQQAKRIRVTFTSQVSDSLQWKFTPQQRQVTVLPGETALAFYTATNLSDEDIIGIATYNVTPDIAAPYFSKVQCFCFDEQKLNAKETVDMPVFFFIDPDVVDDPRMKEVDLITLSYTFFKARYDAKGNVTTHEWISPY

Radius of gyration: 20.69 Å; chains: 1; bounding box: 40×59×50 Å

Organism: Protomyces lactucae-debilis (NCBI:txid2754530)

pLDDT: mean 78.13, std 15.24, range [30.41, 93.88]

Secondary structure (DSSP, 8-state):
-HHHHHHHHHHHHHHHHHHHHHHHHHHHH-TTS-----GGGG-GGGSSPPPTTT---EEEEEEEEE-TTS-EEEEES-SEEEE-TT-EEEEEEEEEE-SSS-EEEEEEEEEESGGGGGGEEE----SSS-EEE-TT-EEEEEEEEEE-GGGGT-GGGTT--EEEEEEEEEE--B-TTS-B---SS----